Protein AF-Q23TV8-F1 (afdb_monomer)

Sequence (359 aa):
MSSQDSSTCQQSCQKGEINDENQQCVKCQVPGCVKCDIHQICLQCDVNLTLNSAQNQCQLQQNICQNNMSYILAPYSQDQCVISCPPSYYQNETTKICEKTIQCIQANDYFMPYSDKRIKQIEQINKNQYLVRATHCTFLLMDNNLNIISVQILQNMPNFYSEYMFFGEEMLQKSFIVGSFGGCTADNSLVVFDFETMNVVFNQTNLAYDQNVQYIDQANQIVFLGFNEIYDIFWYDALNYNLNKQTLPYNFLIKFIQIEKKTKTNYIIQIDFVNSMIMELQEDRSLAILNKTLNYSSISSLQVQQKQDFLIQIGQIHGLAQVQKIQFDNDFNLQIQSVELLNNSYSRIVYYSKNSYPK

Solvent-accessible surface area (backbone atoms only — not comparable to full-atom values): 21160 Å² total; per-residue (Å²): 134,86,84,79,82,75,85,76,93,69,100,66,57,57,90,22,32,36,70,47,99,83,74,41,68,45,69,44,78,39,66,59,29,42,35,46,51,96,85,55,47,56,77,35,37,32,83,51,33,37,69,39,74,93,74,52,42,37,25,57,41,88,77,69,44,94,44,94,70,35,24,41,35,78,65,53,79,43,92,46,57,34,77,64,55,56,97,63,26,43,76,39,84,87,31,31,36,30,45,70,46,77,84,77,64,65,86,87,78,51,87,60,87,51,79,78,53,46,81,76,47,75,43,76,61,50,101,54,32,32,42,32,37,30,48,74,37,27,36,35,37,21,3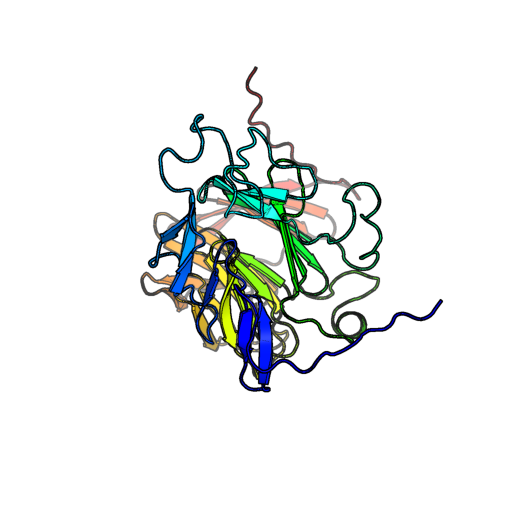8,80,84,68,47,75,76,44,78,47,60,81,59,86,56,95,57,43,58,83,76,41,38,54,97,79,36,68,74,57,46,40,52,50,76,42,69,56,30,41,36,29,22,59,91,18,22,40,42,31,31,32,68,83,80,71,40,77,71,38,77,46,71,79,44,98,55,62,35,24,59,69,43,73,40,62,87,81,27,34,38,33,32,37,49,92,75,44,36,50,46,33,34,36,34,68,86,76,62,42,80,46,77,46,80,49,103,51,50,42,78,76,45,72,41,75,44,64,54,94,96,41,46,31,36,41,35,28,39,52,72,48,45,25,41,36,34,34,56,42,96,87,71,47,76,44,76,49,99,50,77,42,82,58,74,63,47,59,61,78,41,74,46,73,53,81,77,30,33,41,36,33,24,40,58,97,87,34,47,34,40,32,40,36,36,55,50,99,85,62,52,80,45,79,44,80,74,48,78,52,84,70,88,89,72,82,86,76,83,79,79,90,78,84,82,82,134

Foldseek 3Di:
DDDPPDDDDDPAAAFQWDQEPVRDTDGQPAPQARDADNVSQGPDGAPQWDQPNVLSHTAGDPPLDPDPQWAAEPVNNDSRTDNAADPQFHQDNGRSYGHGQPPPDDPPPPVPPPVLKAWDDWDDLDPFWIWIAIPQLWIFIAGPVRHTRDIDRQDNDPCSCVPQNDPSDGPFAQWDDARQKIWGQAQLKIWIAGNVSRGTPEIDHDHVDRWGFQDADNVQGKTWIDDAFAQKIWIQRPVVRDIDIDGHPAGGWDHWDWDDDDPWIKIWTDRDQFWTWIWTQDPVRDTDTDPDIDRPHHFQFPDWDDDHQWIWTWGDDPRWIWTWIWGADPVGDIDIDTDDTDPDDDDDDDDDPPDDDDD

Organism: Tetrahymena thermophila (strain SB210) (NCBI:txid312017)

Radius of gyration: 25.48 Å; Cα contacts (8 Å, |Δi|>4): 711; chains: 1; bounding box: 57×44×75 Å

InterPro domains:
  IPR009030 Growth factor receptor cysteine-rich domain superfamily [SSF57184] (8-104)

Secondary structure (DSSP, 8-state):
------PPP-SSPPTTEEE-TTS-EEE-SSTTEEEE-TT--EEEE-TTEEEETTTTEEEEPTTSSSSTT-EEESSTTS--EESS--TTEEE-TTT-EEEE------TTT-SSSSTT--EEEEEEEETTEEEEEETTTEEEEEETT--EEEEEESS--TTHHHHHEETTEESS--EEEETTEEEE--TT-EEEEETTTTEEEEEE---SS--EEEEEETTTTEEEEE-TT-SEEEEEETTTTEEEEEE-SSS---EEEEEEETTEEEEEEE-SSSEEEEEEE-TTS-EEEEEEEEE----EEEEEEEETTEEEEEEEETTEEEEEEEEE-TT--EEEEEEEEE-SS--------------

Nearest PDB structures (foldseek):
  5hxb-assembly2_B  TM=6.693E-01  e=9.090E-05  Homo sapiens
  3bws-assembly1_A  TM=4.525E-01  e=1.025E-05  Leptospira interrogans
  4tz4-assembly1_A  TM=6.673E-01  e=9.425E-04  Homo sapiens
  8fo9-assembly1_E  TM=3.954E-01  e=1.920E-02  Homo sapiens
  6slc-assembly1_BBB  TM=3.386E-01  e=3.178E-01  Streptomyces sp. Ag82_O1-9

pLDDT: mean 76.99, std 17.04, range [24.33, 97.5]

Structure (mmCIF, N/CA/C/O backbone):
data_AF-Q23TV8-F1
#
_entry.id   AF-Q23TV8-F1
#
loop_
_atom_site.group_PDB
_atom_site.id
_atom_site.type_symbol
_atom_site.label_atom_id
_atom_site.label_alt_id
_atom_site.label_comp_id
_atom_site.label_asym_id
_atom_site.label_entity_id
_atom_site.label_seq_id
_atom_site.pdbx_PDB_ins_code
_atom_site.Cartn_x
_atom_site.Cartn_y
_atom_site.Cartn_z
_atom_site.occupancy
_atom_site.B_iso_or_equiv
_atom_site.auth_seq_id
_atom_site.auth_comp_id
_atom_site.auth_asym_id
_atom_site.auth_atom_id
_atom_site.pdbx_PDB_model_num
ATOM 1 N N . MET A 1 1 ? 4.842 15.097 42.768 1.00 32.12 1 MET A N 1
ATOM 2 C CA . MET A 1 1 ? 3.629 14.386 43.227 1.00 32.12 1 MET A CA 1
ATOM 3 C C . MET A 1 1 ? 3.659 13.014 42.578 1.00 32.12 1 MET A C 1
ATOM 5 O O . MET A 1 1 ? 3.846 12.954 41.372 1.00 32.12 1 MET A O 1
ATOM 9 N N . SER A 1 2 ? 3.645 11.949 43.378 1.00 31.98 2 SER A N 1
ATOM 10 C CA . SER A 1 2 ? 3.854 10.561 42.945 1.00 31.98 2 SER A CA 1
ATOM 11 C C . SER A 1 2 ? 2.623 9.989 42.240 1.00 31.98 2 SER A C 1
ATOM 13 O O . SER A 1 2 ? 1.544 9.986 42.830 1.00 31.98 2 SER A O 1
ATOM 15 N N . SER A 1 3 ? 2.787 9.467 41.023 1.00 35.34 3 SER A N 1
ATOM 16 C CA . SER A 1 3 ? 1.796 8.614 40.367 1.00 35.34 3 SER A CA 1
ATOM 17 C C . SER A 1 3 ? 1.881 7.211 40.965 1.00 35.34 3 SER A C 1
ATOM 19 O O . SER A 1 3 ? 2.851 6.484 40.760 1.00 35.34 3 SER A O 1
ATOM 21 N N . GLN A 1 4 ? 0.886 6.854 41.771 1.00 37.44 4 GLN A N 1
ATOM 22 C CA . GLN A 1 4 ? 0.654 5.472 42.166 1.00 37.44 4 GLN A CA 1
ATOM 23 C C . GLN A 1 4 ? 0.005 4.741 40.986 1.00 37.44 4 GLN A C 1
ATOM 25 O O . GLN A 1 4 ? -1.211 4.788 40.834 1.00 37.44 4 GLN A O 1
ATOM 30 N N . ASP A 1 5 ? 0.802 4.049 40.175 1.00 43.03 5 ASP A N 1
ATOM 31 C CA . ASP A 1 5 ? 0.289 2.935 39.376 1.00 43.03 5 ASP A CA 1
ATOM 32 C C . ASP A 1 5 ? 0.118 1.744 40.323 1.00 43.03 5 ASP A C 1
ATOM 34 O O . ASP A 1 5 ? 1.032 0.948 40.540 1.00 43.03 5 ASP A O 1
ATOM 38 N N . SER A 1 6 ? -1.031 1.671 40.997 1.00 45.19 6 SER A N 1
ATOM 39 C CA . SER A 1 6 ? -1.351 0.530 41.852 1.00 45.19 6 SER A CA 1
ATOM 40 C C . SER A 1 6 ? -1.859 -0.621 40.984 1.00 45.19 6 SER A C 1
ATOM 42 O O . SER A 1 6 ? -3.030 -0.643 40.604 1.00 45.19 6 SER A O 1
ATOM 44 N N . SER A 1 7 ? -0.996 -1.588 40.684 1.00 58.41 7 SER A N 1
ATOM 45 C CA . SER A 1 7 ? -1.427 -2.892 40.189 1.00 58.41 7 SER A CA 1
ATOM 46 C C . SER A 1 7 ? -2.140 -3.643 41.319 1.00 58.41 7 SER A C 1
ATOM 48 O O . SER A 1 7 ? -1.568 -3.921 42.373 1.00 58.41 7 SER A O 1
ATOM 50 N N . THR A 1 8 ? -3.427 -3.929 41.133 1.00 73.06 8 THR A N 1
ATOM 51 C CA . THR A 1 8 ? -4.252 -4.676 42.088 1.00 73.06 8 THR A CA 1
ATOM 52 C C . THR A 1 8 ? -4.458 -6.104 41.591 1.00 73.06 8 THR A C 1
ATOM 54 O O . THR A 1 8 ? -4.959 -6.330 40.492 1.00 73.06 8 THR A O 1
ATOM 57 N N . CYS A 1 9 ? -4.085 -7.096 42.402 1.00 74.88 9 CYS A N 1
ATOM 58 C CA . CYS A 1 9 ? -4.407 -8.493 42.114 1.00 74.88 9 CYS A CA 1
ATOM 59 C C . CYS A 1 9 ? -5.900 -8.738 42.378 1.00 74.88 9 CYS A C 1
ATOM 61 O O . CYS A 1 9 ? -6.373 -8.530 43.496 1.00 74.88 9 CYS A O 1
ATOM 63 N N . GLN A 1 10 ? -6.633 -9.208 41.368 1.00 78.38 10 GLN A N 1
ATOM 64 C CA . GLN A 1 10 ? -8.050 -9.568 41.463 1.00 78.38 10 GLN A CA 1
ATOM 65 C C . GLN A 1 10 ? -8.257 -11.046 41.108 1.00 78.38 10 GLN A C 1
ATOM 67 O O . GLN A 1 10 ? -7.522 -11.599 40.297 1.00 78.38 10 GLN A O 1
ATOM 72 N N . GLN A 1 11 ? -9.243 -11.703 41.729 1.00 72.94 11 GLN A N 1
ATOM 73 C CA . GLN A 1 11 ? -9.533 -13.129 41.486 1.00 72.94 11 GLN A CA 1
ATOM 74 C C . GLN A 1 11 ? -10.215 -13.387 40.133 1.00 72.94 11 GLN A C 1
ATOM 76 O O . GLN A 1 11 ? -10.188 -14.507 39.631 1.00 72.94 11 GLN A O 1
ATOM 81 N N . SER A 1 12 ? -10.832 -12.362 39.546 1.00 79.44 12 SER A N 1
ATOM 82 C CA . SER A 1 12 ? -11.509 -12.418 38.252 1.00 79.44 12 SER A CA 1
ATOM 83 C C . SER A 1 12 ? -11.486 -11.044 37.591 1.00 79.44 12 SER A C 1
ATOM 85 O O . SER A 1 12 ? -11.542 -10.031 38.290 1.00 79.44 12 SER A O 1
ATOM 87 N N . CYS A 1 13 ? -11.453 -11.012 36.261 1.00 82.62 13 CYS A N 1
ATOM 88 C CA . CYS A 1 13 ? -11.516 -9.772 35.492 1.00 82.62 13 CYS A CA 1
ATOM 89 C C . CYS A 1 13 ? -12.899 -9.117 35.557 1.00 82.62 13 CYS A C 1
ATOM 91 O O . CYS A 1 13 ? -13.905 -9.784 35.821 1.00 82.62 13 CYS A O 1
ATOM 93 N N . GLN A 1 14 ? -12.949 -7.799 35.356 1.00 82.88 14 GLN A N 1
ATOM 94 C CA . GLN A 1 14 ? -14.198 -7.044 35.427 1.00 82.88 14 GLN A CA 1
ATOM 95 C C . GLN A 1 14 ? -15.064 -7.261 34.174 1.00 82.88 14 GLN A C 1
ATOM 97 O O . GLN A 1 14 ? -14.643 -7.853 33.182 1.00 82.88 14 GLN A O 1
ATOM 102 N N . LYS A 1 15 ? -16.313 -6.779 34.206 1.00 79.50 15 LYS A N 1
ATOM 103 C CA . LYS A 1 15 ? -17.200 -6.792 33.030 1.00 79.50 15 LYS A CA 1
ATOM 104 C C . LYS A 1 15 ? -16.524 -6.037 31.875 1.00 79.50 15 LYS A C 1
ATOM 106 O O . LYS A 1 15 ? -16.129 -4.888 32.052 1.00 79.50 15 LYS A O 1
ATOM 111 N N . GLY A 1 16 ? -16.441 -6.663 30.701 1.00 79.50 16 GLY A N 1
ATOM 112 C CA . GLY A 1 16 ? -15.717 -6.113 29.550 1.00 79.50 16 GLY A CA 1
ATOM 113 C C . GLY A 1 16 ? -14.206 -6.354 29.580 1.00 79.50 16 GLY A C 1
ATOM 114 O O . GLY A 1 16 ? -13.500 -5.765 28.769 1.00 79.50 16 GLY A O 1
ATOM 115 N N . GLU A 1 17 ? -13.708 -7.203 30.482 1.00 84.56 17 GLU A N 1
ATOM 116 C CA . GLU A 1 17 ? -12.313 -7.643 30.532 1.00 84.56 17 GLU A CA 1
ATOM 117 C C . GLU A 1 17 ? -12.207 -9.170 30.434 1.00 84.56 17 GLU A C 1
ATOM 119 O O . GLU A 1 17 ? -13.099 -9.907 30.863 1.00 84.56 17 GLU A O 1
ATOM 124 N N . ILE A 1 18 ? -11.090 -9.645 29.890 1.00 84.25 18 ILE A N 1
ATOM 125 C CA . ILE A 1 18 ? -10.736 -11.063 29.806 1.00 84.25 18 ILE A CA 1
ATOM 126 C C . ILE A 1 18 ? -9.373 -11.297 30.436 1.00 84.25 18 ILE A C 1
ATOM 128 O O . ILE A 1 18 ? -8.545 -10.392 30.481 1.00 84.25 18 ILE A O 1
ATOM 132 N N . ASN A 1 19 ? -9.150 -12.521 30.899 1.00 82.50 19 ASN A N 1
ATOM 133 C CA . ASN A 1 19 ? -7.839 -12.937 31.364 1.00 82.50 19 ASN A CA 1
ATOM 134 C C . ASN A 1 19 ? -6.987 -13.342 30.158 1.00 82.50 19 ASN A C 1
ATOM 136 O O . ASN A 1 19 ? -7.379 -14.254 29.426 1.00 82.50 19 ASN A O 1
ATOM 140 N N . ASP A 1 20 ? -5.874 -12.653 29.936 1.00 78.56 20 ASP A N 1
ATOM 141 C CA . ASP A 1 20 ? -4.926 -12.992 28.880 1.00 78.56 20 ASP A CA 1
ATOM 142 C C . ASP A 1 20 ? -4.018 -14.171 29.289 1.00 78.56 20 ASP A C 1
ATOM 144 O O . ASP A 1 20 ? -4.097 -14.715 30.396 1.00 78.56 20 ASP A O 1
ATOM 148 N N . GLU A 1 21 ? -3.131 -14.584 28.385 1.00 77.81 21 GLU A N 1
ATOM 149 C CA . GLU A 1 21 ? -2.178 -15.674 28.635 1.00 77.81 21 GLU A CA 1
ATOM 150 C C . GLU A 1 21 ? -1.178 -15.357 29.765 1.00 77.81 21 GLU A C 1
ATOM 152 O O . GLU A 1 21 ? -0.628 -16.270 30.383 1.00 77.81 21 GLU A O 1
ATOM 157 N N . ASN A 1 22 ? -0.984 -14.073 30.085 1.00 79.38 22 ASN A N 1
ATOM 158 C CA . ASN A 1 22 ? -0.093 -13.581 31.136 1.00 79.38 22 ASN A CA 1
ATOM 159 C C . ASN A 1 22 ? -0.799 -13.399 32.489 1.00 79.38 22 ASN A C 1
ATOM 161 O O . ASN A 1 22 ? -0.212 -12.828 33.412 1.00 79.38 22 ASN A O 1
ATOM 165 N N . GLN A 1 23 ? -2.036 -13.885 32.628 1.00 80.12 23 GLN A N 1
ATOM 166 C CA . GLN A 1 23 ? -2.881 -13.704 33.811 1.00 80.12 23 GLN A CA 1
ATOM 167 C C . GLN A 1 23 ? -3.243 -12.233 34.100 1.00 80.12 23 GLN A C 1
ATOM 169 O O . GLN A 1 23 ? -3.437 -11.841 35.256 1.00 80.12 23 GLN A O 1
ATOM 174 N N . GLN A 1 24 ? -3.308 -11.404 33.059 1.00 81.88 24 GLN A N 1
ATOM 175 C CA . GLN A 1 24 ? -3.673 -9.996 33.131 1.00 81.88 24 GLN A CA 1
ATOM 176 C C . GLN A 1 24 ? -5.090 -9.782 32.614 1.00 81.88 24 GLN A C 1
ATOM 178 O O . GLN A 1 24 ? -5.514 -10.348 31.608 1.00 81.88 24 GLN A O 1
ATOM 183 N N . CYS A 1 25 ? -5.826 -8.903 33.288 1.00 80.19 25 CYS A N 1
ATOM 184 C CA . CYS A 1 25 ? -7.146 -8.504 32.832 1.00 80.19 25 CYS A CA 1
ATOM 185 C C . CYS A 1 25 ? -7.024 -7.422 31.762 1.00 80.19 25 CYS A C 1
ATOM 187 O O . CYS A 1 25 ? -6.670 -6.281 32.057 1.00 80.19 25 CYS A O 1
ATOM 189 N N . VAL A 1 26 ? -7.321 -7.791 30.520 1.00 81.69 26 VAL A N 1
ATOM 190 C CA . VAL A 1 26 ? -7.294 -6.894 29.361 1.00 81.69 26 VAL A CA 1
ATOM 191 C C . VAL A 1 26 ? -8.716 -6.567 28.923 1.00 81.69 26 VAL A C 1
ATOM 193 O O . VAL A 1 26 ? -9.590 -7.432 28.919 1.00 81.69 26 VAL A O 1
ATOM 196 N N . LYS A 1 27 ? -8.971 -5.307 28.560 1.00 83.31 27 LYS A N 1
ATOM 197 C CA . LYS A 1 27 ? -10.294 -4.866 28.097 1.00 83.31 27 LYS A CA 1
ATOM 198 C C . LYS A 1 27 ? -10.594 -5.391 26.700 1.00 83.31 27 LYS A C 1
ATOM 200 O O . LYS A 1 27 ? -9.727 -5.354 25.832 1.00 83.31 27 LYS A O 1
ATOM 205 N N . CYS A 1 28 ? -11.842 -5.792 26.480 1.00 83.56 28 CYS A N 1
ATOM 206 C CA . CYS A 1 28 ? -12.344 -6.102 25.151 1.00 83.56 28 CYS A CA 1
ATOM 207 C C . CYS A 1 28 ? -12.238 -4.870 24.252 1.00 83.56 28 CYS A C 1
ATOM 209 O O . CYS A 1 28 ? -12.693 -3.782 24.612 1.00 83.56 28 CYS A O 1
ATOM 211 N N . GLN A 1 29 ? -11.642 -5.051 23.077 1.00 82.88 29 GLN A N 1
ATOM 212 C CA . GLN A 1 29 ? -11.406 -3.958 22.134 1.00 82.88 29 GLN A CA 1
ATOM 213 C C . GLN A 1 29 ? -12.670 -3.543 21.372 1.00 82.88 29 GLN A C 1
ATOM 215 O O . GLN A 1 29 ? -12.791 -2.387 20.978 1.00 82.88 29 GLN A O 1
ATOM 220 N N . VAL A 1 30 ? -13.630 -4.460 21.201 1.00 84.56 30 VAL A N 1
ATOM 221 C CA . VAL A 1 30 ? -14.899 -4.186 20.514 1.00 84.56 30 VAL A CA 1
AT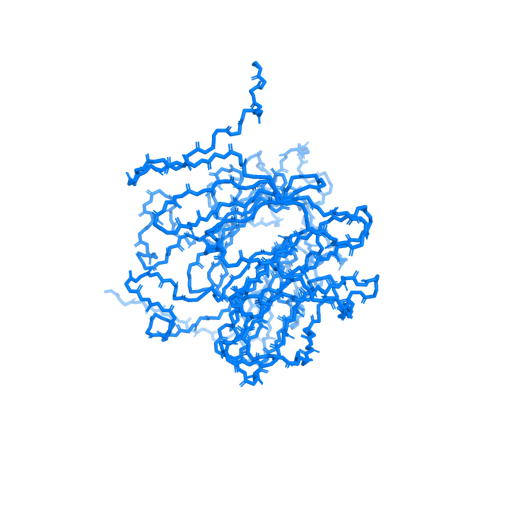OM 222 C C . VAL A 1 30 ? -15.773 -3.253 21.371 1.00 84.56 30 VAL A C 1
ATOM 224 O O . VAL A 1 30 ? -16.166 -3.634 22.482 1.00 84.56 30 VAL A O 1
ATOM 227 N N . PRO A 1 31 ? -16.129 -2.047 20.885 1.00 85.31 31 PRO A N 1
ATOM 228 C CA . PRO A 1 31 ? -16.948 -1.101 21.634 1.00 85.31 31 PRO A CA 1
ATOM 229 C C . PRO A 1 31 ? -18.295 -1.699 22.034 1.00 85.31 31 PRO A C 1
ATOM 231 O O . PRO A 1 31 ? -19.038 -2.221 21.210 1.00 85.31 31 PRO A O 1
ATOM 234 N N . GLY A 1 32 ? -18.609 -1.628 23.327 1.00 86.88 32 GLY A N 1
ATOM 235 C CA . GLY A 1 32 ? -19.857 -2.167 23.867 1.00 86.88 32 GLY A CA 1
ATOM 236 C C . GLY A 1 32 ? -19.873 -3.679 24.061 1.00 86.88 32 GLY A C 1
ATOM 237 O O . GLY A 1 32 ? -20.897 -4.224 24.470 1.00 86.88 32 GLY A O 1
ATOM 238 N N . CYS A 1 33 ? -18.744 -4.350 23.840 1.00 90.12 33 CYS A N 1
ATOM 239 C CA . CYS A 1 33 ? -18.581 -5.746 24.188 1.00 90.12 33 CYS A CA 1
ATOM 240 C C . CYS A 1 33 ? -18.340 -5.919 25.691 1.00 90.12 33 CYS A C 1
ATOM 242 O O . CYS A 1 33 ? -17.480 -5.268 26.283 1.00 90.12 33 CYS A O 1
ATOM 244 N N . VAL A 1 34 ? -19.093 -6.823 26.313 1.00 91.50 34 VAL A N 1
ATOM 245 C CA . VAL A 1 34 ? -18.992 -7.126 27.751 1.00 91.50 34 VAL A CA 1
ATOM 246 C C . VAL A 1 34 ? -18.306 -8.461 28.014 1.00 91.50 34 VAL A C 1
ATOM 248 O O . VAL A 1 34 ? -17.918 -8.735 29.150 1.00 91.50 34 VAL A O 1
ATOM 251 N N . LYS A 1 35 ? -18.154 -9.280 26.968 1.00 89.00 35 LYS A N 1
ATOM 252 C CA . LYS A 1 35 ? -17.432 -10.549 26.990 1.00 89.00 35 LYS A CA 1
ATOM 253 C C . LYS A 1 35 ? -16.860 -10.837 25.607 1.00 89.00 35 LYS A C 1
ATOM 255 O O . LYS A 1 35 ? -17.625 -10.967 24.654 1.00 89.00 35 LYS A O 1
ATOM 260 N N . CYS A 1 36 ? -15.548 -10.984 25.517 1.00 88.56 36 CYS A N 1
ATOM 261 C CA . CYS A 1 36 ? -14.837 -11.403 24.314 1.00 88.56 36 CYS A CA 1
ATOM 262 C C . CYS A 1 36 ? -14.043 -12.692 24.583 1.00 88.56 36 CYS A C 1
ATOM 264 O O . CYS A 1 36 ? -13.967 -13.146 25.727 1.00 88.56 36 CYS A O 1
ATOM 266 N N . ASP A 1 37 ? -13.519 -13.323 23.538 1.00 83.25 37 ASP A N 1
ATOM 267 C CA . ASP A 1 37 ? -12.546 -14.408 23.656 1.00 83.25 37 ASP A CA 1
ATOM 268 C C . ASP A 1 37 ? -11.099 -13.884 23.615 1.00 83.25 37 ASP A C 1
ATOM 270 O O . ASP A 1 37 ? -10.858 -12.683 23.481 1.00 83.25 37 ASP A O 1
ATOM 274 N N . ILE A 1 38 ? -10.124 -14.793 23.718 1.00 78.88 38 ILE A N 1
ATOM 275 C CA . ILE A 1 38 ? -8.691 -14.457 23.685 1.00 78.88 38 ILE A CA 1
ATOM 276 C C . ILE A 1 38 ? -8.249 -13.773 22.379 1.00 78.88 38 ILE A C 1
ATOM 278 O O . ILE A 1 38 ? -7.261 -13.046 22.384 1.00 78.88 38 ILE A O 1
ATOM 282 N N . HIS A 1 39 ? -8.993 -13.951 21.284 1.00 82.38 39 HIS A N 1
ATOM 283 C CA . HIS A 1 39 ? -8.730 -13.336 19.982 1.00 82.38 39 HIS A CA 1
ATOM 284 C C . HIS A 1 39 ? -9.488 -12.012 19.799 1.00 82.38 39 HIS A C 1
ATOM 286 O O . HIS A 1 39 ? -9.571 -11.505 18.683 1.00 82.38 39 HIS A O 1
ATOM 292 N N . GLN A 1 40 ? -10.053 -11.445 20.874 1.00 83.94 40 GLN A N 1
ATOM 293 C CA . GLN A 1 40 ? -10.864 -10.221 20.850 1.00 83.94 40 GLN A CA 1
ATOM 294 C C . GLN A 1 40 ? -12.155 -10.345 20.018 1.00 83.94 40 GLN A C 1
ATOM 296 O O . GLN A 1 40 ? -12.749 -9.340 19.614 1.00 83.94 40 GLN A O 1
ATOM 301 N N . ILE A 1 41 ? -12.650 -11.568 19.806 1.00 83.88 41 ILE A N 1
ATOM 302 C CA . ILE A 1 41 ? -13.961 -11.803 19.201 1.00 83.88 41 ILE A CA 1
ATOM 303 C C . ILE A 1 41 ? -15.026 -11.591 20.270 1.00 83.88 41 ILE A C 1
ATOM 305 O O . ILE A 1 41 ? -15.012 -12.227 21.325 1.00 83.88 41 ILE A O 1
ATOM 309 N N . CYS A 1 42 ? -15.964 -10.684 20.015 1.00 89.06 42 CYS A N 1
ATOM 310 C CA . CYS A 1 42 ? -17.046 -10.392 20.929 1.00 89.06 42 CYS A CA 1
ATOM 311 C C . CYS A 1 42 ? -18.052 -11.545 20.974 1.00 89.06 42 CYS A C 1
ATOM 313 O O . CYS A 1 42 ? -18.653 -11.923 19.971 1.00 89.06 42 CYS A O 1
ATOM 315 N N . LEU A 1 43 ? -18.261 -12.078 22.174 1.00 90.56 43 LEU A N 1
ATOM 316 C CA . LEU A 1 43 ? -19.217 -13.145 22.460 1.00 90.56 43 LEU A CA 1
ATOM 317 C C . LEU A 1 43 ? -20.536 -12.587 22.997 1.00 90.56 43 LEU A C 1
ATOM 319 O O . LEU A 1 43 ? -21.578 -13.228 22.878 1.00 90.56 43 LEU A O 1
ATOM 323 N N . GLN A 1 44 ? -20.491 -11.411 23.627 1.00 91.81 44 GLN A N 1
ATOM 324 C CA . GLN A 1 44 ? -21.659 -10.778 24.222 1.00 91.81 44 GLN A CA 1
ATOM 325 C C . GLN A 1 44 ? -21.505 -9.257 24.262 1.00 91.81 44 GLN A C 1
ATOM 327 O O . GLN A 1 44 ? -20.524 -8.738 24.798 1.00 91.81 44 GLN A O 1
ATOM 332 N N . CYS A 1 45 ? -22.516 -8.554 23.756 1.00 92.12 45 CYS A N 1
ATOM 333 C CA . CYS A 1 45 ? -22.637 -7.100 23.842 1.00 92.12 45 CYS A CA 1
ATOM 334 C C . CYS A 1 45 ? -23.386 -6.659 25.108 1.00 92.12 45 CYS A C 1
ATOM 336 O O . CYS A 1 45 ? -24.034 -7.470 25.774 1.00 92.12 45 CYS A O 1
ATOM 338 N N . ASP A 1 46 ? -23.282 -5.376 25.457 1.00 91.62 46 ASP A N 1
ATOM 339 C CA . ASP A 1 46 ? -24.037 -4.793 26.569 1.00 91.62 46 ASP A CA 1
ATOM 340 C C . ASP A 1 46 ? -25.551 -4.773 26.292 1.00 91.62 46 ASP A C 1
ATOM 342 O O . ASP A 1 46 ? -25.993 -4.974 25.165 1.00 91.62 46 ASP A O 1
ATOM 346 N N . VAL A 1 47 ? -26.351 -4.539 27.335 1.00 88.75 47 VAL A N 1
ATOM 347 C CA . VAL A 1 47 ? -27.804 -4.799 27.367 1.00 88.75 47 VAL A CA 1
ATOM 348 C C . VAL A 1 47 ? -28.576 -4.125 26.227 1.00 88.75 47 VAL A C 1
ATOM 350 O O . VAL A 1 47 ? -29.465 -4.748 25.652 1.00 88.75 47 VAL A O 1
ATOM 353 N N . ASN A 1 48 ? -28.203 -2.898 25.863 1.00 90.12 48 ASN A N 1
ATOM 354 C CA . ASN A 1 48 ? -28.872 -2.114 24.820 1.00 90.12 48 ASN A CA 1
ATOM 355 C C . ASN A 1 48 ? -28.296 -2.338 23.414 1.00 90.12 48 ASN A C 1
ATOM 357 O O . ASN A 1 48 ? -28.641 -1.627 22.468 1.00 90.12 48 ASN A O 1
ATOM 361 N N . LEU A 1 49 ? -27.388 -3.301 23.266 1.00 91.50 49 LEU A N 1
ATOM 362 C CA . LEU A 1 49 ? -26.669 -3.583 22.035 1.00 91.50 49 LEU A CA 1
ATOM 363 C C . LEU A 1 49 ? -26.952 -5.015 21.561 1.00 91.50 49 LEU A C 1
ATOM 365 O O . LEU A 1 49 ? -27.295 -5.909 22.332 1.00 91.50 49 LEU A O 1
ATOM 369 N N . THR A 1 50 ? -26.808 -5.239 20.263 1.00 92.81 50 THR A N 1
ATOM 370 C CA . THR A 1 50 ? -26.974 -6.531 19.598 1.00 92.81 50 THR A CA 1
ATOM 371 C C . THR A 1 50 ? -25.649 -6.925 18.977 1.00 92.81 50 THR A C 1
ATOM 373 O O . THR A 1 50 ? -24.994 -6.097 18.344 1.00 92.81 50 THR A O 1
ATOM 376 N N . LEU A 1 51 ? -25.256 -8.186 19.142 1.00 92.25 51 LEU A N 1
ATOM 377 C CA . LEU A 1 51 ? -24.047 -8.707 18.520 1.00 92.25 51 LEU A CA 1
ATOM 378 C C . LEU A 1 51 ? -24.288 -8.972 17.033 1.00 92.25 51 LEU A C 1
ATOM 380 O O . LEU A 1 51 ? -25.124 -9.799 16.669 1.00 92.25 51 LEU A O 1
ATOM 384 N N . ASN A 1 52 ? -23.503 -8.315 16.188 1.00 89.69 52 ASN A N 1
ATOM 385 C CA . ASN A 1 52 ? -23.316 -8.678 14.795 1.00 89.69 52 ASN A CA 1
ATOM 386 C C . ASN A 1 52 ? -22.053 -9.539 14.690 1.00 89.69 52 ASN A C 1
ATOM 388 O O . ASN A 1 52 ? -20.931 -9.034 14.614 1.00 89.69 52 ASN A O 1
ATOM 392 N N . SER A 1 53 ? -22.247 -10.858 14.720 1.00 84.19 53 SER A N 1
ATOM 393 C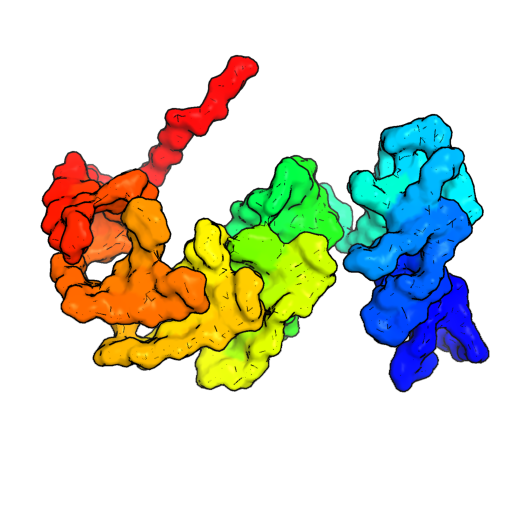 CA . SER A 1 53 ? -21.154 -11.833 14.716 1.00 84.19 53 SER A CA 1
ATOM 394 C C . SER A 1 53 ? -20.370 -11.862 13.402 1.00 84.19 53 SER A C 1
ATOM 396 O O . SER A 1 53 ? -19.184 -12.169 13.427 1.00 84.19 53 SER A O 1
ATOM 398 N N . ALA A 1 54 ? -20.990 -11.507 12.271 1.00 84.06 54 ALA A N 1
ATOM 399 C CA . ALA A 1 54 ? -20.322 -11.490 10.968 1.00 84.06 54 ALA A CA 1
ATOM 400 C C . ALA A 1 54 ? -19.263 -10.382 10.865 1.00 84.06 54 ALA A C 1
ATOM 402 O O . ALA A 1 54 ? -18.275 -10.541 10.157 1.00 84.06 54 ALA A O 1
ATOM 403 N N . GLN A 1 55 ? -19.473 -9.268 11.570 1.00 81.94 55 GLN A N 1
ATOM 404 C CA . GLN A 1 55 ? -18.581 -8.103 11.553 1.00 81.94 55 GLN A CA 1
ATOM 405 C C . GLN A 1 55 ? -17.812 -7.917 12.867 1.00 81.94 55 GLN A C 1
ATOM 407 O O . GLN A 1 55 ? -17.066 -6.954 12.995 1.00 81.94 55 GLN A O 1
ATOM 412 N N . ASN A 1 56 ? -17.995 -8.818 13.840 1.00 87.12 56 ASN A N 1
ATOM 413 C CA . ASN A 1 56 ? -17.436 -8.716 15.190 1.00 87.12 56 ASN A CA 1
ATOM 414 C C . ASN A 1 56 ? -17.732 -7.360 15.872 1.00 87.12 56 ASN A C 1
ATOM 416 O O . ASN A 1 56 ? -16.847 -6.715 16.432 1.00 87.12 56 ASN A O 1
ATOM 420 N N . GLN A 1 57 ? -18.984 -6.899 15.796 1.00 89.81 57 GLN A N 1
ATOM 421 C CA . GLN A 1 57 ? -19.399 -5.573 16.272 1.00 89.81 57 GLN A CA 1
ATOM 422 C C . GLN A 1 57 ? -20.643 -5.641 17.156 1.00 89.81 57 GLN A C 1
ATOM 424 O O . GLN A 1 57 ? -21.521 -6.480 16.959 1.00 89.81 57 GLN A O 1
ATOM 429 N N . CYS A 1 58 ? -20.755 -4.700 18.091 1.00 88.88 58 CYS A N 1
ATOM 430 C CA . CYS A 1 58 ? -21.980 -4.450 18.841 1.00 88.88 58 CYS A CA 1
ATOM 431 C C . CYS A 1 58 ? -22.726 -3.266 18.225 1.00 88.88 58 CYS A C 1
ATOM 433 O O . CYS A 1 58 ? -22.134 -2.217 17.991 1.00 88.88 58 CYS A O 1
ATOM 435 N N . GLN A 1 59 ? -24.019 -3.429 17.956 1.00 91.12 59 GLN A N 1
ATOM 436 C CA . GLN A 1 59 ? -24.860 -2.421 17.303 1.00 91.12 59 GLN A CA 1
ATOM 437 C C . GLN A 1 59 ? -26.042 -2.058 18.194 1.00 91.12 59 GLN A C 1
ATOM 439 O O . GLN A 1 59 ? -26.591 -2.926 18.868 1.00 91.12 59 GLN A O 1
ATOM 444 N N . LEU A 1 60 ? -26.459 -0.796 18.197 1.00 88.94 60 LEU A N 1
ATOM 445 C CA . LEU A 1 60 ? -27.612 -0.346 18.972 1.00 88.94 60 LEU A CA 1
ATOM 446 C C . LEU A 1 60 ? -28.869 -1.164 18.633 1.00 88.94 60 LEU A C 1
ATOM 448 O O . LEU A 1 60 ? -29.230 -1.320 17.465 1.00 88.94 60 LEU A O 1
ATOM 452 N N . GLN A 1 61 ? -29.548 -1.680 19.660 1.00 87.81 61 GLN A N 1
ATOM 453 C CA . GLN A 1 61 ? -30.842 -2.338 19.487 1.00 87.81 61 GLN A CA 1
ATOM 454 C C . GLN A 1 61 ? -31.894 -1.351 18.971 1.00 87.81 61 GLN A C 1
ATOM 456 O O . GLN A 1 61 ? -31.931 -0.175 19.346 1.00 87.81 61 GLN A O 1
ATOM 461 N N . GLN A 1 62 ? -32.797 -1.848 18.127 1.00 80.62 62 GLN A N 1
ATOM 462 C CA . GLN A 1 62 ? -33.922 -1.054 17.642 1.00 80.62 62 GLN A CA 1
ATOM 463 C C . GLN A 1 62 ? -34.788 -0.576 18.817 1.00 80.62 62 GLN A C 1
ATOM 465 O O . GLN A 1 62 ? -35.060 -1.334 19.745 1.00 80.62 62 GLN A O 1
ATOM 470 N N . ASN A 1 63 ? -35.264 0.669 18.738 1.00 80.62 63 ASN A N 1
ATOM 471 C CA . ASN A 1 63 ? -36.149 1.321 19.713 1.00 80.62 63 ASN A CA 1
ATOM 472 C C . ASN A 1 63 ? -35.540 1.686 21.079 1.00 80.62 63 ASN A C 1
ATOM 474 O O . ASN A 1 63 ? -36.276 2.193 21.922 1.00 80.62 63 ASN A O 1
ATOM 478 N N . ILE A 1 64 ? -34.233 1.502 21.307 1.00 86.12 64 ILE A N 1
ATOM 479 C CA . ILE A 1 64 ? -33.582 2.049 22.514 1.00 86.12 64 ILE A CA 1
ATOM 480 C C . ILE A 1 64 ? -33.548 3.578 22.448 1.00 86.12 64 ILE A C 1
ATOM 482 O O . ILE A 1 64 ? -33.974 4.268 23.371 1.00 86.12 64 ILE A O 1
ATOM 486 N N . CYS A 1 65 ? -33.100 4.126 21.319 1.00 83.06 65 CYS A N 1
ATOM 487 C CA . CYS A 1 65 ? -33.182 5.558 21.073 1.00 83.06 65 CYS A CA 1
ATOM 488 C C . CYS A 1 65 ? -34.485 5.900 20.344 1.00 83.06 65 CYS A C 1
ATOM 490 O O . CYS A 1 65 ? -34.766 5.360 19.278 1.00 83.06 65 CYS A O 1
ATOM 492 N N . GLN A 1 66 ? -35.266 6.837 20.898 1.00 74.06 66 GLN A N 1
ATOM 493 C CA . GLN A 1 66 ? -36.548 7.281 20.318 1.00 74.06 66 GLN A CA 1
ATOM 494 C C . GLN A 1 66 ? -36.405 7.909 18.922 1.00 74.06 66 GLN A C 1
ATOM 496 O O . GLN A 1 66 ? -37.365 7.949 18.156 1.00 74.06 66 GLN A O 1
ATOM 501 N N . ASN A 1 67 ? -35.220 8.426 18.601 1.00 74.31 67 ASN A N 1
ATOM 502 C CA . ASN A 1 67 ? -34.906 9.027 17.314 1.00 74.31 67 ASN A CA 1
ATOM 503 C C . ASN A 1 67 ? -33.882 8.154 16.579 1.00 74.31 67 ASN A C 1
ATOM 505 O O . ASN A 1 67 ? -32.817 7.858 17.118 1.00 74.31 67 ASN A O 1
ATOM 509 N N . ASN A 1 68 ? -34.181 7.806 15.326 1.00 72.38 68 ASN A N 1
ATOM 510 C CA . ASN A 1 68 ? -33.308 7.005 14.458 1.00 72.38 68 ASN A CA 1
ATOM 511 C C . ASN A 1 68 ? -31.976 7.702 14.126 1.00 72.38 68 ASN A C 1
ATOM 513 O O . ASN A 1 68 ? -31.047 7.060 13.640 1.00 72.38 68 ASN A O 1
ATOM 517 N N . MET A 1 69 ? -31.891 9.015 14.355 1.00 75.12 69 MET A N 1
ATOM 518 C CA . MET A 1 69 ? -30.666 9.803 14.196 1.00 75.12 69 MET A CA 1
ATOM 519 C C . MET A 1 69 ? -29.847 9.920 15.487 1.00 75.12 69 MET A C 1
ATOM 521 O O . MET A 1 69 ? -28.833 10.608 15.490 1.00 75.12 69 MET A O 1
ATOM 525 N N . SER A 1 70 ? -30.284 9.307 16.588 1.00 83.44 70 SER A N 1
ATOM 526 C CA . SER A 1 70 ? -29.553 9.350 17.852 1.00 83.44 70 SER A CA 1
ATOM 527 C C . SER A 1 70 ? -28.558 8.197 17.982 1.00 83.44 70 SER A C 1
ATOM 529 O O . SER A 1 70 ? -28.741 7.119 17.421 1.00 83.44 70 SER A O 1
ATOM 531 N N . TYR A 1 71 ? -27.529 8.437 18.785 1.00 86.94 71 TYR A N 1
ATOM 532 C CA . TYR A 1 71 ? -26.448 7.514 19.111 1.00 86.94 71 TYR A CA 1
ATOM 533 C C . TYR A 1 71 ? -26.473 7.233 20.610 1.00 86.94 71 TYR A C 1
ATOM 535 O O . TYR A 1 71 ? -26.826 8.118 21.394 1.00 86.94 71 TYR A O 1
ATOM 543 N N . ILE A 1 72 ? -26.074 6.033 21.025 1.00 89.88 72 ILE A N 1
ATOM 544 C CA . ILE A 1 72 ? -25.942 5.704 22.449 1.00 89.88 72 ILE A CA 1
ATOM 545 C C . ILE A 1 72 ? -24.543 6.058 22.967 1.00 89.88 72 ILE A C 1
ATOM 547 O O . ILE A 1 72 ? -23.534 5.738 22.334 1.00 89.88 72 ILE A O 1
ATOM 551 N N . LEU A 1 73 ? -24.473 6.719 24.122 1.00 87.56 73 LEU A N 1
ATOM 552 C CA . LEU A 1 73 ? -23.221 7.076 24.790 1.00 87.56 73 LEU A CA 1
ATOM 553 C C . LEU A 1 73 ? -22.859 6.048 25.871 1.00 87.56 73 LEU A C 1
ATOM 555 O O . LEU A 1 73 ? -23.730 5.512 26.552 1.00 87.56 73 LEU A O 1
ATOM 559 N N . ALA A 1 74 ? -21.563 5.782 26.052 1.00 80.19 74 ALA A N 1
ATOM 560 C CA . ALA A 1 74 ? -21.096 4.963 27.166 1.00 80.19 74 ALA A CA 1
ATOM 561 C C . ALA A 1 74 ? -21.399 5.654 28.515 1.00 80.19 74 ALA A C 1
ATOM 563 O O . ALA A 1 74 ? -21.151 6.856 28.638 1.00 80.19 74 ALA A O 1
ATOM 564 N N . PRO A 1 75 ? -21.836 4.922 29.557 1.00 83.25 75 PRO A N 1
ATOM 565 C CA . PRO A 1 75 ? -22.007 3.469 29.630 1.00 83.25 75 PRO A CA 1
ATOM 566 C C . PRO A 1 75 ? -23.278 2.972 28.917 1.00 83.25 75 PRO A C 1
ATOM 568 O O . PRO A 1 75 ? -24.387 3.384 29.243 1.00 83.25 75 PRO A O 1
ATOM 571 N N . TYR A 1 76 ? -23.119 2.009 28.002 1.00 85.69 76 TYR A N 1
ATOM 572 C CA . TYR A 1 76 ? -24.190 1.539 27.105 1.00 85.69 76 TYR A CA 1
ATOM 573 C C . TYR A 1 76 ? -25.314 0.765 27.799 1.00 85.69 76 TYR A C 1
ATOM 575 O O . TYR A 1 76 ? -26.323 0.455 27.180 1.00 85.69 76 TYR A O 1
ATOM 583 N N . SER A 1 77 ? -25.154 0.442 29.080 1.00 76.25 77 SER A N 1
ATOM 584 C CA . SER A 1 77 ? -26.213 -0.123 29.917 1.00 76.25 77 SER A CA 1
ATOM 585 C C . SER A 1 77 ? -27.263 0.910 30.348 1.00 76.25 77 SER A C 1
ATOM 587 O O . SER A 1 77 ? -28.194 0.559 31.066 1.00 76.25 77 SER A O 1
ATOM 589 N N . GLN A 1 78 ? -27.073 2.189 30.014 1.00 77.94 78 GLN A N 1
ATOM 590 C CA . GLN A 1 78 ? -28.019 3.270 30.280 1.00 77.94 78 GLN A CA 1
ATOM 591 C C . GLN A 1 78 ? -28.590 3.781 28.951 1.00 77.94 78 GLN A C 1
ATOM 593 O O . GLN A 1 78 ? -27.855 3.888 27.971 1.00 77.94 78 GLN A O 1
ATOM 598 N N . ASP A 1 79 ? -29.874 4.151 28.924 1.00 73.94 79 ASP A N 1
ATOM 599 C CA . ASP A 1 79 ? -30.561 4.712 27.742 1.00 73.94 79 ASP A CA 1
ATOM 600 C C . ASP A 1 79 ? -30.148 6.176 27.474 1.00 73.94 79 ASP A C 1
ATOM 602 O O . ASP A 1 79 ? -30.972 7.078 27.316 1.00 73.94 79 ASP A O 1
ATOM 606 N N . GLN A 1 80 ? -28.843 6.449 27.469 1.00 83.44 80 GLN A N 1
ATOM 607 C CA . GLN A 1 80 ? -28.283 7.769 27.199 1.00 83.44 80 GLN A CA 1
ATOM 608 C C . GLN A 1 80 ? -28.111 7.967 25.696 1.00 83.44 80 GLN A C 1
ATOM 610 O O . GLN A 1 80 ? -27.029 7.788 25.134 1.00 83.44 80 GLN A O 1
ATOM 615 N N . CYS A 1 81 ? -29.206 8.343 25.046 1.00 88.12 81 CYS A N 1
ATOM 616 C CA . CYS A 1 81 ? -29.227 8.661 23.626 1.00 88.12 81 CYS A CA 1
ATOM 617 C C . CYS A 1 81 ? -28.947 10.147 23.384 1.00 88.12 81 CYS A C 1
ATOM 619 O O . CYS A 1 81 ? -29.606 11.019 23.951 1.00 88.12 81 CYS A O 1
ATOM 621 N N . VAL A 1 82 ? -28.012 10.443 22.487 1.00 84.50 82 VAL A N 1
ATOM 622 C CA . VAL A 1 82 ? -27.634 11.802 22.083 1.00 84.50 82 VAL A CA 1
ATOM 623 C C . VAL A 1 82 ? -27.801 11.969 20.578 1.00 84.50 82 VAL A C 1
ATOM 625 O O . VAL A 1 82 ? -27.562 11.041 19.816 1.00 84.50 82 VAL A O 1
ATOM 628 N N . ILE A 1 83 ? -28.213 13.155 20.128 1.00 81.94 83 ILE A N 1
ATOM 629 C CA . ILE A 1 83 ? -28.332 13.456 18.687 1.00 81.94 83 ILE A CA 1
ATOM 630 C C . ILE A 1 83 ? -26.940 13.628 18.059 1.00 81.94 83 ILE A C 1
ATOM 632 O O . ILE A 1 83 ? -26.726 13.304 16.896 1.00 81.94 83 ILE A O 1
ATOM 636 N N . SER A 1 84 ? -25.976 14.102 18.847 1.00 82.06 84 SER A N 1
ATOM 637 C CA . SER A 1 84 ? -24.579 14.239 18.452 1.00 82.06 84 SER A CA 1
ATOM 638 C C . SER A 1 84 ? -23.664 13.758 19.566 1.00 82.06 84 SER A C 1
ATOM 640 O O . SER A 1 84 ? -23.884 14.109 20.729 1.00 82.06 84 SER A O 1
ATOM 642 N N . CYS A 1 85 ? -22.634 12.986 19.224 1.00 81.62 85 CYS A N 1
ATOM 643 C CA . CYS A 1 85 ? -21.660 12.536 20.212 1.00 81.62 85 CYS A CA 1
ATOM 644 C C . CYS A 1 85 ? -20.866 13.724 20.788 1.00 81.62 85 CYS A C 1
ATOM 646 O O . CYS A 1 85 ? -20.618 14.701 20.077 1.00 81.62 85 CYS A O 1
ATOM 648 N N . PRO A 1 86 ? -20.478 13.679 22.076 1.00 79.69 86 PRO A N 1
ATOM 649 C CA . PRO A 1 86 ? -19.615 14.698 22.666 1.00 79.69 86 PRO A CA 1
ATOM 650 C C . PRO A 1 86 ? -18.257 14.775 21.945 1.00 79.69 86 PRO A C 1
ATOM 652 O O . PRO A 1 86 ? -17.824 13.767 21.402 1.00 79.69 86 PRO A O 1
ATOM 655 N N . PRO A 1 87 ? -17.515 15.897 22.024 1.00 63.81 87 PRO A N 1
ATOM 656 C CA . PRO A 1 87 ? -16.253 16.089 21.289 1.00 63.81 87 PRO A CA 1
ATOM 657 C C . PRO A 1 87 ? -15.153 15.037 21.523 1.00 63.81 87 PRO A C 1
ATOM 659 O O . PRO A 1 87 ? -14.220 14.940 20.738 1.00 63.81 87 PRO A O 1
ATOM 662 N N . SER A 1 88 ? -15.222 14.274 22.616 1.00 71.88 88 SER A N 1
ATOM 663 C CA . SER A 1 88 ? -14.302 13.175 22.946 1.00 71.88 88 SER A CA 1
ATOM 664 C C . SER A 1 88 ? -14.780 11.799 22.458 1.00 71.88 88 SER A C 1
ATOM 666 O O . SER A 1 88 ? -14.274 10.765 22.908 1.00 71.88 88 SER A O 1
ATOM 668 N N . TYR A 1 89 ? -15.783 11.780 21.582 1.00 77.50 89 TYR A N 1
ATOM 669 C CA . TYR A 1 89 ? -16.410 10.597 21.014 1.00 77.50 89 TYR A CA 1
ATOM 670 C C . TYR A 1 89 ? -16.729 10.859 19.540 1.00 77.50 89 TYR A C 1
ATOM 672 O O . TYR A 1 89 ? -17.191 11.943 19.188 1.00 77.50 89 TYR A O 1
ATOM 680 N N . TYR A 1 90 ? -16.524 9.866 18.681 1.00 78.12 90 TYR A N 1
ATOM 681 C CA . TYR A 1 90 ? -16.931 9.950 17.282 1.00 78.12 90 TYR A CA 1
ATOM 682 C C . TYR A 1 90 ? -18.249 9.198 17.060 1.00 78.12 90 TYR A C 1
ATOM 684 O O . TYR A 1 90 ? -18.624 8.309 17.830 1.00 78.12 90 TYR A O 1
ATOM 692 N N . GLN A 1 91 ? -18.975 9.593 16.015 1.00 82.62 91 GLN A N 1
ATOM 693 C CA . GLN A 1 91 ? -20.275 9.036 15.648 1.00 82.62 91 GLN A CA 1
ATOM 694 C C . GLN A 1 91 ? -20.090 7.849 14.701 1.00 82.62 91 GLN A C 1
ATOM 696 O O . GLN A 1 91 ? -19.786 8.042 13.524 1.00 82.62 91 GLN A O 1
ATOM 701 N N . ASN A 1 92 ? -20.286 6.620 15.184 1.00 79.94 92 ASN A N 1
ATOM 702 C CA . ASN A 1 92 ? -20.306 5.460 14.300 1.00 79.94 92 ASN A CA 1
ATOM 703 C C . ASN A 1 92 ? -21.705 5.304 13.680 1.00 79.94 92 ASN A C 1
ATOM 705 O O . ASN A 1 92 ? -22.671 4.952 14.359 1.00 79.94 92 ASN A O 1
ATOM 709 N N . GLU A 1 93 ? -21.823 5.572 12.378 1.00 82.56 93 GLU A N 1
ATOM 710 C CA . GLU A 1 93 ? -23.097 5.489 11.650 1.00 82.56 93 GLU A CA 1
ATOM 711 C C . GLU A 1 93 ? -23.646 4.069 11.524 1.00 82.56 93 GLU A C 1
ATOM 713 O O . GLU A 1 93 ? -24.864 3.887 11.477 1.00 82.56 93 GLU A O 1
ATOM 718 N N . THR A 1 94 ? -22.759 3.077 11.476 1.00 83.69 94 THR A N 1
ATOM 719 C CA . THR A 1 94 ? -23.117 1.667 11.310 1.00 83.69 94 THR A CA 1
ATOM 720 C C . THR A 1 94 ? -23.642 1.089 12.616 1.00 83.69 94 THR A C 1
ATOM 722 O O . THR A 1 94 ? -24.682 0.436 12.634 1.00 83.69 94 THR A O 1
ATOM 725 N N . THR A 1 95 ? -22.938 1.331 13.724 1.00 84.31 95 THR A N 1
ATOM 726 C CA . THR A 1 95 ? -23.302 0.772 15.035 1.00 84.31 95 THR A CA 1
ATOM 727 C C . THR A 1 95 ? -24.271 1.660 15.812 1.00 84.31 95 THR A C 1
ATOM 729 O O . THR A 1 95 ? -24.928 1.170 16.730 1.00 84.31 95 THR A O 1
ATOM 732 N N . LYS A 1 96 ? -24.391 2.946 15.447 1.00 87.06 96 LYS A N 1
ATOM 733 C CA . LYS A 1 96 ? -25.122 3.993 16.188 1.00 87.06 96 LYS A CA 1
ATOM 734 C C . LYS A 1 96 ? -24.636 4.154 17.632 1.00 87.06 96 LYS A C 1
ATOM 736 O O . LYS A 1 96 ? -25.399 4.496 18.536 1.00 87.06 96 LYS A O 1
ATOM 741 N N . ILE A 1 97 ? -23.341 3.936 17.842 1.00 88.06 97 ILE A N 1
ATOM 742 C CA . ILE A 1 97 ? -22.662 4.094 19.128 1.00 88.06 97 ILE A CA 1
ATOM 743 C C . ILE A 1 97 ? -21.750 5.324 19.070 1.0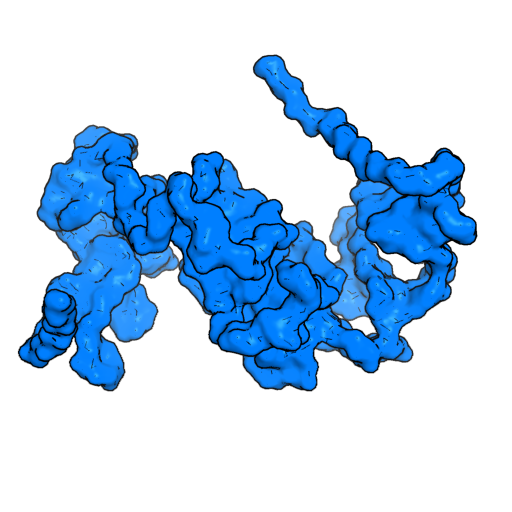0 88.06 97 ILE A C 1
ATOM 745 O O . ILE A 1 97 ? -21.066 5.561 18.073 1.00 88.06 97 ILE A O 1
ATOM 749 N N . CYS A 1 98 ? -21.734 6.104 20.151 1.00 84.25 98 CYS A N 1
ATOM 750 C CA . CYS A 1 98 ? -20.683 7.082 20.400 1.00 84.25 98 CYS A CA 1
ATOM 751 C C . CYS A 1 98 ? -19.456 6.358 20.929 1.00 84.25 98 CYS A C 1
ATOM 753 O O . CYS A 1 98 ? -19.383 5.994 22.106 1.00 84.25 98 CYS A O 1
ATOM 755 N N . GLU A 1 99 ? -18.484 6.156 20.058 1.00 83.19 99 GLU A N 1
ATOM 756 C CA . GLU A 1 99 ? -17.255 5.470 20.406 1.00 83.19 99 GLU A CA 1
ATOM 757 C C . GLU A 1 99 ? -16.237 6.487 20.893 1.00 83.19 99 GLU A C 1
ATOM 759 O O . GLU A 1 99 ? -16.016 7.525 20.266 1.00 83.19 99 GLU A O 1
ATOM 764 N N . LYS A 1 100 ? -15.646 6.222 22.061 1.00 73.19 100 LYS A N 1
ATOM 765 C CA . LYS A 1 100 ? -14.676 7.135 22.660 1.00 73.19 100 LYS A CA 1
ATOM 766 C C . LYS A 1 100 ? -13.518 7.285 21.688 1.00 73.19 100 LYS A C 1
ATOM 768 O O . LYS A 1 100 ? -12.825 6.307 21.418 1.00 73.19 100 LYS A O 1
ATOM 773 N N . THR A 1 101 ? -13.279 8.502 21.207 1.00 61.81 101 THR A N 1
ATOM 774 C CA . THR A 1 101 ? -12.012 8.788 20.544 1.00 61.81 101 THR A CA 1
ATOM 775 C C . THR A 1 101 ? -10.959 8.553 21.608 1.00 61.81 101 THR A C 1
ATOM 777 O O . THR A 1 101 ? -10.976 9.220 22.652 1.00 61.81 101 THR A O 1
ATOM 780 N N . ILE A 1 102 ? -10.087 7.566 21.407 1.00 57.47 102 ILE A N 1
ATOM 781 C CA . ILE A 1 102 ? -8.861 7.489 22.192 1.00 57.47 102 ILE A CA 1
ATOM 782 C C . ILE A 1 102 ? -8.242 8.874 22.035 1.00 57.47 102 ILE A C 1
ATOM 784 O O . ILE A 1 102 ? -7.963 9.296 20.917 1.00 57.47 102 ILE A O 1
ATOM 788 N N . GLN A 1 103 ? -8.155 9.632 23.131 1.00 36.72 103 GLN A N 1
ATOM 789 C CA . GLN A 1 103 ? -7.527 10.942 23.115 1.00 36.72 103 GLN A CA 1
ATOM 790 C C . GLN A 1 103 ? -6.047 10.743 22.785 1.00 36.72 103 GLN A C 1
ATOM 792 O O . GLN A 1 103 ? -5.203 10.689 23.672 1.00 36.72 103 GLN A O 1
ATOM 797 N N . CYS A 1 104 ? -5.717 10.675 21.504 1.00 35.00 104 CYS A N 1
ATOM 798 C CA . CYS A 1 104 ? -4.489 11.253 21.017 1.00 35.00 104 CYS A CA 1
ATOM 799 C C . CYS A 1 104 ? -4.808 12.727 20.799 1.00 35.00 104 CYS A C 1
ATOM 801 O O . CYS A 1 104 ? -5.379 13.097 19.786 1.00 35.00 104 CYS A O 1
ATOM 803 N N . ILE A 1 105 ? -4.509 13.511 21.838 1.00 34.19 105 ILE A N 1
ATOM 804 C CA . ILE A 1 105 ? -4.047 14.895 21.768 1.00 34.19 105 ILE A CA 1
ATOM 805 C C . ILE A 1 105 ? -4.884 15.844 20.876 1.00 34.19 105 ILE A C 1
ATOM 807 O O . ILE A 1 105 ? -4.881 15.765 19.656 1.00 34.19 105 ILE A O 1
ATOM 811 N N . GLN A 1 106 ? -5.541 16.812 21.518 1.00 28.86 106 GLN A N 1
ATOM 812 C CA . GLN A 1 106 ? -6.376 17.853 20.908 1.00 28.86 106 GLN A CA 1
ATOM 813 C C . GLN A 1 106 ? -5.893 18.349 19.529 1.00 28.86 106 GLN A C 1
ATOM 815 O O . GLN A 1 106 ? -4.814 18.926 19.397 1.00 28.86 106 GLN A O 1
ATOM 820 N N . ALA A 1 107 ? -6.760 18.191 18.525 1.00 35.66 107 ALA A N 1
ATOM 821 C CA . ALA A 1 107 ? -6.523 18.509 17.116 1.00 35.66 107 ALA A CA 1
ATOM 822 C C . ALA A 1 107 ? -6.288 20.004 16.797 1.00 35.66 107 ALA A C 1
ATOM 824 O O . ALA A 1 107 ? -5.984 20.329 15.655 1.00 35.66 107 ALA A O 1
ATOM 825 N N . ASN A 1 108 ? -6.369 20.911 17.780 1.00 32.66 108 ASN A N 1
ATOM 826 C CA . ASN A 1 108 ? -6.116 22.342 17.563 1.00 32.66 108 ASN A CA 1
ATOM 827 C C . ASN A 1 108 ? -4.730 22.826 18.019 1.00 32.66 108 ASN A C 1
ATOM 829 O O . ASN A 1 108 ? -4.319 23.893 17.580 1.00 32.66 108 ASN A O 1
ATOM 833 N N . ASP A 1 109 ? -3.980 22.035 18.796 1.00 29.95 109 ASP A N 1
ATOM 834 C CA . ASP A 1 109 ? -2.635 22.419 19.268 1.00 29.95 109 ASP A CA 1
ATOM 835 C C . ASP A 1 109 ? -1.513 21.503 18.745 1.00 29.95 109 ASP A C 1
ATOM 837 O O . ASP A 1 109 ? -0.340 21.693 19.065 1.00 29.95 109 ASP A O 1
ATOM 841 N N . TYR A 1 110 ? -1.837 20.506 17.913 1.00 35.53 110 TYR A N 1
ATOM 842 C CA . TYR A 1 110 ? -0.918 19.401 17.650 1.00 35.53 110 TYR A CA 1
ATOM 843 C C . TYR A 1 110 ? -0.833 18.931 16.190 1.00 35.53 110 TYR A C 1
ATOM 845 O O . TYR A 1 110 ? -0.829 17.742 15.887 1.00 35.53 110 TYR A O 1
ATOM 853 N N . PHE A 1 111 ? -0.504 19.866 15.300 1.00 36.41 111 PHE A N 1
ATOM 854 C CA . PHE A 1 111 ? 0.462 19.545 14.235 1.00 36.41 111 PHE A CA 1
ATOM 855 C C . PHE A 1 111 ? 1.907 19.377 14.781 1.00 36.41 111 PHE A C 1
ATOM 857 O O . PHE A 1 111 ? 2.842 19.212 14.005 1.00 36.41 111 PHE A O 1
ATOM 864 N N . MET A 1 112 ? 2.116 19.414 16.109 1.00 35.97 112 MET A N 1
ATOM 865 C CA . MET A 1 112 ? 3.432 19.501 16.756 1.00 35.97 112 MET A CA 1
ATOM 866 C C . MET A 1 112 ? 3.926 18.350 17.677 1.00 35.97 112 MET A C 1
ATOM 868 O O . MET A 1 112 ? 5.029 18.527 18.194 1.00 35.97 112 MET A O 1
ATOM 872 N N . PRO A 1 113 ? 3.291 17.165 17.889 1.00 37.59 113 PRO A N 1
ATOM 873 C CA . PRO A 1 113 ? 3.958 16.091 18.644 1.00 37.59 113 PRO A CA 1
ATOM 874 C C . PRO A 1 113 ? 4.733 15.144 17.714 1.00 37.59 113 PRO A C 1
ATOM 876 O O . PRO A 1 113 ? 5.534 14.347 18.183 1.00 37.59 113 PRO A O 1
ATOM 879 N N . TYR A 1 114 ? 4.485 15.241 16.405 1.00 45.50 114 TYR A N 1
ATOM 880 C CA . TYR A 1 114 ? 5.106 14.487 15.321 1.00 45.50 114 TYR A CA 1
ATOM 881 C C . TYR A 1 114 ? 5.909 15.443 14.431 1.00 45.50 114 TYR A C 1
ATOM 883 O O . TYR A 1 114 ? 5.772 15.422 13.210 1.00 45.50 114 TYR A O 1
ATOM 891 N N . SER A 1 115 ? 6.678 16.352 15.036 1.00 44.16 115 SER A N 1
ATOM 892 C CA . SER A 1 115 ? 7.416 17.415 14.331 1.00 44.16 115 SER A CA 1
ATOM 893 C C . SER A 1 115 ? 8.403 16.891 13.272 1.00 44.16 115 SER A C 1
ATOM 895 O O . SER A 1 115 ? 8.848 17.636 12.400 1.00 44.16 115 SER A O 1
ATOM 897 N N . ASP A 1 116 ? 8.699 15.599 13.318 1.00 55.81 116 ASP A N 1
ATOM 898 C CA . ASP A 1 116 ? 9.545 14.820 12.428 1.00 55.81 116 ASP A CA 1
ATOM 899 C C . ASP A 1 116 ? 8.772 13.986 11.383 1.00 55.81 116 ASP A C 1
ATOM 901 O O . ASP A 1 116 ? 9.381 13.537 10.408 1.00 55.81 116 ASP A O 1
ATOM 905 N N . LYS A 1 117 ? 7.444 13.814 11.507 1.00 65.44 117 LYS A N 1
ATOM 906 C CA . LYS A 1 117 ? 6.649 13.042 10.536 1.00 65.44 117 LYS A CA 1
ATOM 907 C C . LYS A 1 117 ? 5.990 13.933 9.491 1.00 65.44 117 LYS A C 1
ATOM 909 O O . LYS A 1 117 ? 5.074 14.698 9.784 1.00 65.44 117 LYS A O 1
ATOM 914 N N . ARG A 1 118 ? 6.428 13.810 8.237 1.00 76.75 118 ARG A N 1
ATOM 915 C CA . ARG A 1 118 ? 5.895 14.595 7.111 1.00 76.75 118 ARG A CA 1
ATOM 916 C C . ARG A 1 118 ? 4.783 13.834 6.403 1.00 76.75 118 ARG A C 1
ATOM 918 O O . ARG A 1 118 ? 4.939 12.651 6.114 1.00 76.75 118 ARG A O 1
ATOM 925 N N . ILE A 1 119 ? 3.686 14.517 6.083 1.00 83.62 119 ILE A N 1
ATOM 926 C CA . ILE A 1 119 ? 2.625 13.958 5.234 1.00 83.62 119 ILE A CA 1
ATOM 927 C C . ILE A 1 119 ? 3.182 13.754 3.821 1.00 83.62 119 ILE A C 1
ATOM 929 O O . ILE A 1 119 ? 3.818 14.647 3.261 1.00 83.62 119 ILE A O 1
ATOM 933 N N . LYS A 1 120 ? 2.943 12.570 3.254 1.00 84.50 120 LYS A N 1
ATOM 934 C CA . LYS A 1 120 ? 3.443 12.150 1.940 1.00 84.50 120 LYS A CA 1
ATOM 935 C C . LYS A 1 120 ? 2.334 11.916 0.920 1.00 84.50 120 LYS A C 1
ATOM 937 O O . LYS A 1 120 ? 2.538 12.190 -0.257 1.00 84.50 120 LYS A O 1
ATOM 942 N N . GLN A 1 121 ? 1.190 11.398 1.354 1.00 85.81 121 GLN A N 1
ATOM 943 C CA . GLN A 1 121 ? 0.068 11.060 0.479 1.00 85.81 121 GLN A CA 1
ATOM 944 C C . GLN A 1 121 ? -1.243 11.184 1.257 1.00 85.81 121 GLN A C 1
ATOM 946 O O . GLN A 1 121 ? -1.274 10.911 2.456 1.00 85.81 121 GLN A O 1
ATOM 951 N N . ILE A 1 122 ? -2.311 11.589 0.576 1.00 87.06 122 ILE A N 1
ATOM 952 C CA . ILE A 1 122 ? -3.678 11.599 1.098 1.00 87.06 122 ILE A CA 1
ATOM 953 C C . ILE A 1 122 ? -4.548 10.942 0.033 1.00 87.06 122 ILE A C 1
ATOM 955 O O . ILE A 1 122 ? -4.542 11.397 -1.107 1.00 87.06 122 ILE A O 1
ATOM 959 N N . GLU A 1 123 ? -5.280 9.902 0.408 1.00 88.94 123 GLU A N 1
ATOM 960 C CA . GLU A 1 123 ? -6.228 9.210 -0.462 1.00 88.94 123 GLU A CA 1
ATOM 961 C C . GLU A 1 123 ? -7.613 9.226 0.167 1.00 88.94 123 GLU A C 1
ATOM 963 O O . GLU A 1 123 ? -7.770 9.019 1.371 1.00 88.94 123 GLU A O 1
ATOM 968 N N . GLN A 1 124 ? -8.636 9.460 -0.647 1.00 87.06 124 GLN A N 1
ATOM 969 C CA . GLN A 1 124 ? -10.011 9.278 -0.208 1.00 87.06 124 GLN A CA 1
ATOM 970 C C . GLN A 1 124 ? -10.368 7.796 -0.337 1.00 87.06 124 GLN A C 1
ATOM 972 O O . GLN A 1 124 ? -10.480 7.291 -1.452 1.00 87.06 124 GLN A O 1
ATOM 977 N N . ILE A 1 125 ? -10.562 7.106 0.787 1.00 86.56 125 ILE A N 1
ATOM 978 C CA . ILE A 1 125 ? -10.855 5.662 0.779 1.00 86.56 125 ILE A CA 1
ATOM 979 C C . ILE A 1 125 ? -12.358 5.376 0.722 1.00 86.56 125 ILE A C 1
ATOM 981 O O . ILE A 1 125 ? -12.786 4.365 0.181 1.00 86.56 125 ILE A O 1
ATOM 985 N N . ASN A 1 126 ? -13.186 6.297 1.219 1.00 80.75 126 ASN A N 1
ATOM 986 C CA . ASN A 1 126 ? -14.634 6.260 1.041 1.00 80.75 126 ASN A CA 1
ATOM 987 C C . ASN A 1 126 ? -15.218 7.682 1.078 1.00 80.75 126 ASN A C 1
ATOM 989 O O . ASN A 1 126 ? -14.501 8.667 1.254 1.00 80.75 126 ASN A O 1
ATOM 993 N N . LYS A 1 127 ? -16.539 7.823 0.898 1.00 76.25 127 LYS A N 1
ATOM 994 C CA . LYS A 1 127 ? -17.196 9.145 0.823 1.00 76.25 127 LYS A CA 1
ATOM 995 C C . LYS A 1 127 ? -16.932 10.042 2.036 1.00 76.25 127 LYS A C 1
ATOM 997 O O . LYS A 1 127 ? -17.062 11.255 1.893 1.00 76.25 127 LYS A O 1
ATOM 1002 N N . ASN A 1 128 ? -16.602 9.455 3.189 1.00 85.50 128 ASN A N 1
ATOM 1003 C CA . ASN A 1 128 ? -16.519 10.168 4.455 1.00 85.50 128 ASN A CA 1
ATOM 1004 C C . ASN A 1 128 ? -15.160 10.104 5.152 1.00 85.50 128 ASN A C 1
ATOM 1006 O O . ASN A 1 128 ? -15.038 10.631 6.259 1.00 85.50 128 ASN A O 1
ATOM 1010 N N . GLN A 1 129 ? -14.174 9.440 4.549 1.00 86.38 129 GLN A N 1
ATOM 1011 C CA . GLN A 1 129 ? -12.895 9.183 5.189 1.00 86.38 129 GLN A CA 1
ATOM 1012 C C . GLN A 1 129 ? -11.724 9.335 4.228 1.00 86.38 129 GLN A C 1
ATOM 1014 O O . GLN A 1 129 ? -11.783 8.959 3.052 1.00 86.38 129 GLN A O 1
ATOM 1019 N N . TYR A 1 130 ? -10.633 9.835 4.792 1.00 88.69 130 TYR A N 1
ATOM 1020 C CA . TYR A 1 130 ? -9.353 10.002 4.129 1.00 88.69 130 TYR A CA 1
ATOM 1021 C C . TYR A 1 130 ? -8.303 9.171 4.848 1.00 88.69 130 TYR A C 1
ATOM 1023 O O . TYR A 1 130 ? -8.205 9.206 6.073 1.00 88.69 130 TYR A O 1
ATOM 1031 N N . LEU A 1 131 ? -7.493 8.454 4.081 1.00 93.12 131 LEU A N 1
ATOM 1032 C CA . LEU A 1 131 ? -6.300 7.795 4.572 1.00 93.12 131 LEU A CA 1
ATOM 1033 C C . LEU A 1 131 ? -5.092 8.664 4.236 1.00 93.12 131 LEU A C 1
ATOM 1035 O O . LEU A 1 131 ? -4.820 8.978 3.078 1.00 93.12 131 LEU A O 1
ATOM 1039 N N . VAL A 1 132 ? -4.366 9.069 5.268 1.00 91.50 132 VAL A N 1
ATOM 1040 C CA . VAL A 1 132 ? -3.168 9.895 5.158 1.00 91.50 132 VAL A CA 1
ATOM 1041 C C . VAL A 1 132 ? -1.955 9.037 5.456 1.00 91.50 132 VAL A C 1
ATOM 1043 O O . VAL A 1 132 ? -1.854 8.454 6.531 1.00 91.50 132 VAL A O 1
ATOM 1046 N N . ARG A 1 133 ? -1.003 9.010 4.528 1.00 92.88 133 ARG A N 1
ATOM 1047 C CA . ARG A 1 133 ? 0.322 8.423 4.720 1.00 92.88 133 ARG A CA 1
ATOM 1048 C C . ARG A 1 133 ? 1.294 9.513 5.135 1.00 92.88 133 ARG A C 1
ATOM 1050 O O . ARG A 1 133 ? 1.449 10.515 4.432 1.00 92.88 133 ARG A O 1
ATOM 1057 N N . ALA A 1 134 ? 1.998 9.284 6.226 1.00 88.31 134 ALA A N 1
ATOM 1058 C CA . ALA A 1 134 ? 3.124 10.076 6.685 1.00 88.31 134 ALA A CA 1
ATOM 1059 C C . ALA A 1 134 ? 4.403 9.226 6.719 1.00 88.31 134 ALA A C 1
ATOM 1061 O O . ALA A 1 134 ? 4.363 8.002 6.570 1.00 88.31 134 ALA A O 1
ATOM 1062 N N . THR A 1 135 ? 5.549 9.881 6.899 1.00 83.88 135 THR A N 1
ATOM 1063 C CA . THR A 1 135 ? 6.838 9.191 7.052 1.00 83.88 135 THR A CA 1
ATOM 1064 C C . THR A 1 135 ? 6.848 8.250 8.258 1.00 83.88 135 THR A C 1
ATOM 1066 O O . THR A 1 135 ? 5.964 8.293 9.119 1.00 83.88 135 THR A O 1
ATOM 1069 N N . HIS A 1 136 ? 7.863 7.385 8.330 1.00 84.50 136 HIS A N 1
ATOM 1070 C CA . HIS A 1 136 ? 8.002 6.384 9.398 1.00 84.50 136 HIS A CA 1
ATOM 1071 C C . HIS A 1 136 ? 6.813 5.412 9.421 1.00 84.50 136 HIS A C 1
ATOM 1073 O O . HIS A 1 136 ? 6.284 5.094 10.488 1.00 84.50 136 HIS A O 1
ATOM 1079 N N . CYS A 1 137 ? 6.327 5.021 8.237 1.00 89.69 137 CYS A N 1
ATOM 1080 C CA . CYS A 1 137 ? 5.217 4.080 8.072 1.00 89.69 137 CYS A CA 1
ATOM 1081 C C . CYS A 1 137 ? 4.001 4.388 8.950 1.00 89.69 137 CYS A C 1
ATOM 1083 O O . CYS A 1 137 ? 3.398 3.501 9.562 1.00 89.69 137 CYS A O 1
ATOM 1085 N N . THR A 1 138 ? 3.692 5.680 9.042 1.00 90.06 138 THR A N 1
ATOM 1086 C CA . THR A 1 138 ? 2.620 6.202 9.876 1.00 90.06 138 THR A CA 1
ATOM 1087 C C . THR A 1 138 ? 1.426 6.527 9.006 1.00 90.06 138 THR A C 1
ATOM 1089 O O . THR A 1 138 ? 1.554 7.187 7.978 1.00 90.06 138 THR A O 1
ATOM 1092 N N . PHE A 1 139 ? 0.258 6.091 9.444 1.00 92.12 139 PHE A N 1
ATOM 1093 C CA . PHE A 1 139 ? -0.993 6.244 8.731 1.00 92.12 139 PHE A CA 1
ATOM 1094 C C . PHE A 1 139 ? -2.030 6.869 9.649 1.00 92.12 139 PHE A C 1
ATOM 1096 O O . PHE A 1 139 ? -2.126 6.503 10.820 1.00 92.12 139 PHE A O 1
ATOM 1103 N N . LEU A 1 140 ? -2.799 7.812 9.117 1.00 89.88 140 L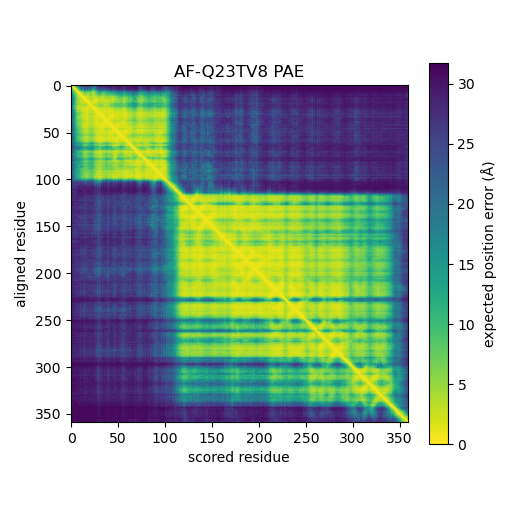EU A N 1
ATOM 1104 C CA . LEU A 1 140 ? -3.894 8.466 9.819 1.00 89.88 140 LEU A CA 1
ATOM 1105 C C . LEU A 1 140 ? -5.170 8.208 9.031 1.00 89.88 140 LEU A C 1
ATOM 1107 O O . LEU A 1 140 ? -5.255 8.578 7.863 1.00 89.88 140 LEU A O 1
ATOM 1111 N N . LEU A 1 141 ? -6.162 7.603 9.668 1.00 89.31 141 LEU A N 1
ATOM 1112 C CA . LEU A 1 141 ? -7.520 7.586 9.148 1.00 89.31 141 LEU A CA 1
ATOM 1113 C C . LEU A 1 141 ? -8.224 8.835 9.670 1.00 89.31 141 LEU A C 1
ATOM 1115 O O . LEU A 1 141 ? -8.242 9.058 10.879 1.00 89.31 141 LEU A O 1
ATOM 1119 N N . MET A 1 142 ? -8.778 9.647 8.780 1.00 86.81 142 MET A N 1
ATOM 1120 C CA . MET A 1 142 ? -9.450 10.902 9.109 1.00 86.81 142 MET A CA 1
ATOM 1121 C C . MET A 1 142 ? -10.888 10.907 8.599 1.00 86.81 142 MET A C 1
ATOM 1123 O O . MET A 1 142 ? -11.187 10.251 7.605 1.00 86.81 142 MET A O 1
ATOM 1127 N N . ASP A 1 143 ? -11.766 11.663 9.254 1.00 82.62 143 ASP A N 1
ATOM 1128 C CA . ASP A 1 143 ? -13.123 11.934 8.769 1.00 82.62 143 ASP A CA 1
ATOM 1129 C C . ASP A 1 143 ? -13.157 13.081 7.732 1.00 82.62 143 ASP A C 1
ATOM 1131 O O . ASP A 1 143 ? -12.139 13.695 7.399 1.00 82.62 143 ASP A O 1
ATOM 1135 N N . ASN A 1 144 ? -14.353 13.411 7.234 1.00 80.44 144 ASN A N 1
ATOM 1136 C CA . ASN A 1 144 ? -14.572 14.525 6.302 1.00 80.44 144 ASN A CA 1
ATOM 1137 C C . ASN A 1 144 ? -14.207 15.912 6.837 1.00 80.44 144 ASN A C 1
ATOM 1139 O O . ASN A 1 144 ? -14.014 16.836 6.048 1.00 80.44 144 ASN A O 1
ATOM 1143 N N . ASN A 1 145 ? -14.127 16.064 8.153 1.00 78.94 145 ASN A N 1
ATOM 1144 C CA . ASN A 1 145 ? -13.746 17.303 8.813 1.00 78.94 145 ASN A CA 1
ATOM 1145 C C . ASN A 1 145 ? -12.250 17.314 9.173 1.00 78.94 145 ASN A C 1
ATOM 1147 O O . ASN A 1 145 ? -11.809 18.222 9.874 1.00 78.94 145 ASN A O 1
ATOM 1151 N N . LEU A 1 146 ? -11.476 16.334 8.684 1.00 75.12 146 LEU A N 1
ATOM 1152 C CA . LEU A 1 146 ? -10.056 16.125 8.982 1.00 75.12 146 LEU A CA 1
ATOM 1153 C C . LEU A 1 146 ? -9.770 15.804 10.457 1.00 75.12 146 LEU A C 1
ATOM 1155 O O . LEU A 1 146 ? -8.636 15.949 10.917 1.00 75.12 146 LEU A O 1
ATOM 1159 N N . ASN A 1 147 ? -10.768 15.326 11.205 1.00 77.50 147 ASN A N 1
ATOM 1160 C CA . ASN A 1 147 ? -10.531 14.787 12.537 1.00 77.50 147 ASN A CA 1
ATOM 1161 C C . ASN A 1 147 ? -9.903 13.402 12.413 1.00 77.50 147 ASN A C 1
ATOM 1163 O O . ASN A 1 147 ? -10.385 12.554 11.663 1.00 77.50 147 ASN A O 1
ATOM 1167 N N . ILE A 1 148 ? -8.845 13.156 13.182 1.00 77.75 148 ILE A N 1
ATOM 1168 C CA . ILE A 1 148 ? -8.171 11.858 13.220 1.00 77.75 148 ILE A CA 1
ATOM 1169 C C . ILE A 1 148 ? -9.077 10.844 13.929 1.00 77.75 148 ILE A C 1
ATOM 1171 O O . ILE A 1 148 ? -9.371 10.981 15.114 1.00 77.75 148 ILE A O 1
ATOM 1175 N N . ILE A 1 149 ? -9.485 9.812 13.196 1.00 79.62 149 ILE A N 1
ATOM 1176 C CA . ILE A 1 149 ? -10.223 8.645 13.692 1.00 79.62 149 ILE A CA 1
ATOM 1177 C C . ILE A 1 149 ? -9.245 7.634 14.300 1.00 79.62 149 ILE A C 1
ATOM 1179 O O . ILE A 1 149 ? -9.482 7.101 15.381 1.00 79.62 149 ILE A O 1
ATOM 1183 N N . SER A 1 150 ? -8.137 7.360 13.605 1.00 81.62 150 SER A N 1
ATOM 1184 C CA . SER A 1 150 ? -7.150 6.354 14.007 1.00 81.62 150 SER A CA 1
ATOM 1185 C C . SER A 1 150 ? -5.754 6.731 13.527 1.00 81.62 150 SER A C 1
ATOM 1187 O O . SER A 1 150 ? -5.595 7.336 12.467 1.00 81.62 150 SER A O 1
ATOM 1189 N N . VAL A 1 151 ? -4.746 6.335 14.302 1.00 83.50 151 VAL A N 1
ATOM 1190 C CA . VAL A 1 151 ? -3.330 6.420 13.941 1.00 83.50 151 VAL A CA 1
ATOM 1191 C C . VAL A 1 151 ? -2.744 5.020 14.000 1.00 83.50 151 VAL A C 1
ATOM 1193 O O . VAL A 1 151 ? -2.837 4.362 15.032 1.00 83.50 151 VAL A O 1
ATOM 1196 N N . GLN A 1 152 ? -2.116 4.581 12.915 1.00 83.06 152 GLN A N 1
ATOM 1197 C CA . GLN A 1 152 ? -1.441 3.290 12.835 1.00 83.06 152 GLN A CA 1
ATOM 1198 C C . GLN A 1 152 ? 0.018 3.488 12.441 1.00 83.06 152 GLN A C 1
ATOM 1200 O O . GLN A 1 152 ? 0.325 4.201 11.487 1.00 83.06 152 GLN A O 1
ATOM 1205 N N . ILE A 1 153 ? 0.928 2.860 13.183 1.00 87.06 153 ILE A N 1
ATOM 1206 C CA . ILE A 1 153 ? 2.357 2.818 12.863 1.00 87.06 153 ILE A CA 1
ATOM 1207 C C . ILE A 1 153 ? 2.693 1.351 12.632 1.00 87.06 153 ILE A C 1
ATOM 1209 O O . ILE A 1 153 ? 2.820 0.595 13.591 1.00 87.06 153 ILE A O 1
ATOM 1213 N N . LEU A 1 154 ? 2.792 0.940 11.367 1.00 85.06 154 LEU A N 1
ATOM 1214 C CA . LEU A 1 154 ? 2.874 -0.488 11.029 1.00 85.06 154 LEU A CA 1
ATOM 1215 C C . LEU A 1 154 ? 4.215 -1.117 11.415 1.00 85.06 154 LEU A C 1
ATOM 1217 O O . LEU A 1 154 ? 4.269 -2.302 11.727 1.00 85.06 154 LEU A O 1
ATOM 1221 N N . GLN A 1 155 ? 5.290 -0.328 11.419 1.00 79.75 155 GLN A N 1
ATOM 1222 C CA . GLN A 1 155 ? 6.638 -0.784 11.758 1.00 79.75 155 GLN A CA 1
ATOM 1223 C C . GLN A 1 155 ? 7.357 0.307 12.549 1.00 79.75 155 GLN A C 1
ATOM 1225 O O . GLN A 1 155 ? 8.038 1.171 11.997 1.00 79.75 155 GLN A O 1
ATOM 1230 N N . ASN A 1 156 ? 7.134 0.312 13.864 1.00 78.19 156 ASN A N 1
ATOM 1231 C CA . ASN A 1 156 ? 7.698 1.319 14.756 1.00 78.19 156 ASN A CA 1
ATOM 1232 C C . ASN A 1 156 ? 9.185 1.040 15.031 1.00 78.19 156 ASN A C 1
ATOM 1234 O O . ASN A 1 156 ? 9.535 0.397 16.020 1.00 78.19 156 ASN A O 1
ATOM 1238 N N . MET A 1 157 ? 10.051 1.514 14.136 1.00 78.50 157 MET A N 1
ATOM 1239 C CA . MET A 1 157 ? 11.501 1.342 14.226 1.00 78.50 157 MET A CA 1
ATOM 1240 C C . MET A 1 157 ? 12.176 2.549 14.900 1.00 78.50 157 MET A C 1
ATOM 1242 O O . MET A 1 157 ? 12.067 3.667 14.385 1.00 78.50 157 MET A O 1
ATOM 1246 N N . PRO A 1 158 ? 12.943 2.358 15.991 1.00 73.81 158 PRO A N 1
ATOM 1247 C CA . PRO A 1 158 ? 13.671 3.449 16.652 1.00 73.81 158 PRO A CA 1
ATOM 1248 C C . PRO A 1 158 ? 14.715 4.141 15.757 1.00 73.81 158 PRO A C 1
ATOM 1250 O O . PRO A 1 158 ? 15.006 5.321 15.927 1.00 73.81 158 PRO A O 1
ATOM 1253 N N . ASN A 1 159 ? 15.278 3.403 14.802 1.00 80.31 159 ASN A N 1
ATOM 1254 C CA . ASN A 1 159 ? 16.334 3.802 13.869 1.00 80.31 159 ASN A CA 1
ATOM 1255 C C . ASN A 1 159 ? 15.813 4.208 12.477 1.00 80.31 159 ASN A C 1
ATOM 1257 O O . ASN A 1 159 ? 16.629 4.483 11.598 1.00 80.31 159 ASN A O 1
ATOM 1261 N N . PHE A 1 160 ? 14.490 4.308 12.265 1.00 84.56 160 PHE A N 1
ATOM 1262 C CA . PHE A 1 160 ? 13.923 4.636 10.945 1.00 84.56 160 PHE A CA 1
ATOM 1263 C C . PHE A 1 160 ? 14.551 5.902 10.351 1.00 84.56 160 PHE A C 1
ATOM 1265 O O . PHE A 1 160 ? 14.908 5.946 9.176 1.00 84.56 160 PHE A O 1
ATOM 1272 N N . TYR A 1 161 ? 14.710 6.938 11.180 1.00 81.44 161 TYR A N 1
ATOM 1273 C CA . TYR A 1 161 ? 15.252 8.217 10.737 1.00 81.44 161 TYR A CA 1
ATOM 1274 C C . TYR A 1 161 ? 16.687 8.087 10.209 1.00 81.44 161 TYR A C 1
ATOM 1276 O O . TYR A 1 161 ? 17.005 8.633 9.160 1.00 81.44 161 TYR A O 1
ATOM 1284 N N . SER A 1 162 ? 17.559 7.349 10.897 1.00 83.00 162 SER A N 1
ATOM 1285 C CA . SER A 1 162 ? 18.946 7.171 10.453 1.00 83.00 162 SER A CA 1
ATOM 1286 C C . SER A 1 162 ? 19.084 6.292 9.211 1.00 83.00 162 SER A C 1
ATOM 1288 O O . SER A 1 162 ? 20.068 6.434 8.491 1.00 83.00 162 SER A O 1
ATOM 1290 N N . GLU A 1 163 ? 18.133 5.390 8.964 1.00 85.00 163 GLU A N 1
ATOM 1291 C CA . GLU A 1 163 ? 18.227 4.415 7.870 1.00 85.00 163 GLU A CA 1
ATOM 1292 C C . GLU A 1 163 ? 17.528 4.873 6.594 1.00 85.00 163 GLU A C 1
ATOM 1294 O O . GLU A 1 163 ? 18.022 4.635 5.493 1.00 85.00 163 GLU A O 1
ATOM 1299 N N . TYR A 1 164 ? 16.395 5.561 6.728 1.00 88.25 164 TYR A N 1
ATOM 1300 C CA . TYR A 1 164 ? 15.508 5.844 5.600 1.00 88.25 164 TYR A CA 1
ATOM 1301 C C . TYR A 1 164 ? 15.281 7.325 5.344 1.00 88.25 164 TYR A C 1
ATOM 1303 O O . TYR A 1 164 ? 14.706 7.672 4.312 1.00 88.25 164 TYR A O 1
ATOM 1311 N N . MET A 1 165 ? 15.738 8.205 6.238 1.00 83.44 165 MET A N 1
ATOM 1312 C CA . MET A 1 165 ? 15.531 9.643 6.110 1.00 83.44 165 MET A CA 1
ATOM 1313 C C . MET A 1 165 ? 16.842 10.374 5.815 1.00 83.44 165 MET A C 1
ATOM 1315 O O . MET A 1 165 ? 17.880 10.126 6.421 1.00 83.44 165 MET A O 1
ATOM 1319 N N . PHE A 1 166 ? 16.775 11.352 4.918 1.00 78.56 166 PHE A N 1
ATOM 1320 C CA . PHE A 1 166 ? 17.850 12.294 4.636 1.00 78.56 166 PHE A CA 1
ATOM 1321 C C . PHE A 1 166 ? 17.282 13.715 4.665 1.00 78.56 166 PHE A C 1
ATOM 1323 O O . PHE A 1 166 ? 16.338 14.031 3.947 1.00 78.56 166 PHE A O 1
ATOM 1330 N N . PHE A 1 167 ? 17.803 14.568 5.554 1.00 75.50 167 PHE A N 1
ATOM 1331 C CA . PHE A 1 167 ? 17.268 15.920 5.812 1.00 75.50 167 PHE A CA 1
ATOM 1332 C C . PHE A 1 167 ? 15.746 15.974 6.082 1.00 75.50 167 PHE A C 1
ATOM 1334 O O . PHE A 1 167 ? 15.060 16.933 5.716 1.00 75.50 167 PHE A O 1
ATOM 1341 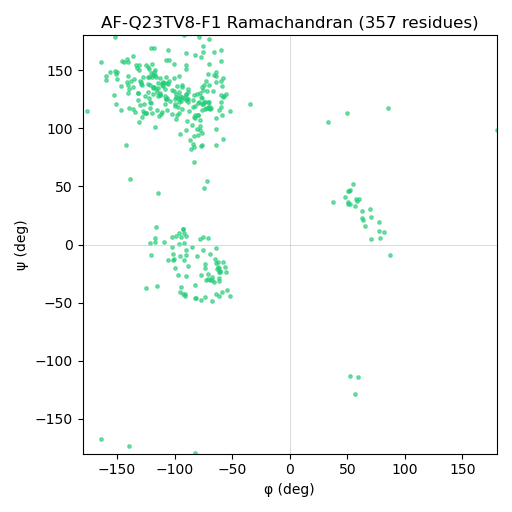N N . GLY A 1 168 ? 15.209 14.948 6.750 1.00 69.62 168 GLY A N 1
ATOM 1342 C CA . GLY A 1 168 ? 13.783 14.860 7.071 1.00 69.62 168 GLY A CA 1
ATOM 1343 C C . GLY A 1 168 ? 12.892 14.433 5.898 1.00 69.62 168 GLY A C 1
ATOM 1344 O O . GLY A 1 168 ? 11.674 14.530 6.008 1.00 69.62 168 GLY A O 1
ATOM 1345 N N . GLU A 1 169 ? 13.470 13.959 4.794 1.00 72.19 169 GLU A N 1
ATOM 1346 C CA . GLU A 1 169 ? 12.756 13.360 3.667 1.00 72.19 169 GLU A CA 1
ATOM 1347 C C . GLU A 1 169 ? 13.111 11.877 3.536 1.00 72.19 169 GLU A C 1
ATOM 1349 O O . GLU A 1 169 ? 14.275 11.507 3.667 1.00 72.19 169 GLU A O 1
ATOM 1354 N N . GLU A 1 170 ? 12.123 11.028 3.250 1.00 82.31 170 GLU A N 1
ATOM 1355 C CA . GLU A 1 170 ? 12.375 9.627 2.888 1.00 82.31 170 GLU A CA 1
ATOM 1356 C C . GLU A 1 170 ? 13.253 9.560 1.630 1.00 82.31 170 GLU A C 1
ATOM 1358 O O . GLU A 1 170 ? 12.876 10.101 0.589 1.00 82.31 170 GLU A O 1
ATOM 1363 N N . MET A 1 171 ? 14.411 8.896 1.724 1.00 82.88 171 MET A N 1
ATOM 1364 C CA . MET A 1 171 ? 15.321 8.696 0.587 1.00 82.88 171 MET A CA 1
ATOM 1365 C C . MET A 1 171 ? 14.674 7.837 -0.497 1.00 82.88 171 MET A C 1
ATOM 1367 O O . MET A 1 171 ? 14.796 8.121 -1.685 1.00 82.88 171 MET A O 1
ATOM 1371 N N . LEU A 1 172 ? 13.986 6.784 -0.062 1.00 86.38 172 LEU A N 1
ATOM 1372 C CA . LEU A 1 172 ? 13.216 5.871 -0.889 1.00 86.38 172 LEU A CA 1
ATOM 1373 C C . LEU A 1 172 ? 11.882 5.626 -0.190 1.00 86.38 172 LEU A C 1
ATOM 1375 O O . LEU A 1 172 ? 11.817 5.550 1.037 1.00 86.38 172 LEU A O 1
ATOM 1379 N N . GLN A 1 173 ? 10.810 5.526 -0.968 1.00 90.75 173 GLN A N 1
ATOM 1380 C CA . GLN A 1 173 ? 9.477 5.347 -0.411 1.00 90.75 173 GLN A CA 1
ATOM 1381 C C . GLN A 1 173 ? 9.356 3.955 0.226 1.00 90.75 173 GLN A C 1
ATOM 1383 O O . GLN A 1 173 ? 9.435 2.943 -0.468 1.00 90.75 173 GLN A O 1
ATOM 1388 N N . LYS A 1 174 ? 9.127 3.913 1.542 1.00 92.69 174 LYS A N 1
ATOM 1389 C CA . LYS A 1 174 ? 8.954 2.672 2.326 1.00 92.69 174 LYS A CA 1
ATOM 1390 C C . LYS A 1 174 ? 7.507 2.341 2.663 1.00 92.69 174 LYS A C 1
ATOM 1392 O O . LYS A 1 174 ? 7.225 1.284 3.208 1.00 92.69 174 LYS A O 1
ATOM 1397 N N . SER A 1 175 ? 6.584 3.251 2.385 1.00 95.06 175 SER A N 1
ATOM 1398 C CA . SER A 1 175 ? 5.171 3.080 2.708 1.00 95.06 175 SER A CA 1
ATOM 1399 C C . SER A 1 175 ? 4.287 3.387 1.509 1.00 95.06 175 SER A C 1
ATOM 1401 O O . SER A 1 175 ? 4.661 4.153 0.618 1.00 95.06 175 SER A O 1
ATOM 1403 N N . PHE A 1 176 ? 3.099 2.795 1.469 1.00 96.06 176 PHE A N 1
ATOM 1404 C CA . PHE A 1 176 ? 2.138 2.995 0.389 1.00 96.06 176 PHE A CA 1
ATOM 1405 C C . PHE A 1 176 ? 0.699 2.989 0.896 1.00 96.06 176 PHE A C 1
ATOM 1407 O O . PHE A 1 176 ? 0.407 2.407 1.938 1.00 96.06 176 PHE A O 1
ATOM 1414 N N . ILE A 1 177 ? -0.183 3.623 0.124 1.00 96.88 177 ILE A N 1
ATOM 1415 C CA . ILE A 1 177 ? -1.632 3.425 0.196 1.00 96.88 177 ILE A CA 1
ATOM 1416 C C . ILE A 1 177 ? -2.077 2.814 -1.131 1.00 96.88 177 ILE A C 1
ATOM 1418 O O . ILE A 1 177 ? -1.706 3.339 -2.184 1.00 96.88 177 ILE A O 1
ATOM 1422 N N . VAL A 1 178 ? -2.867 1.743 -1.080 1.00 95.38 178 VAL A N 1
ATOM 1423 C CA . VAL A 1 178 ? -3.516 1.131 -2.245 1.00 95.38 178 VAL A CA 1
ATOM 1424 C C . VAL A 1 178 ? -4.941 0.721 -1.869 1.00 95.38 178 VAL A C 1
ATOM 1426 O O . VAL A 1 178 ? -5.128 -0.074 -0.955 1.00 95.38 178 VAL A O 1
ATOM 1429 N N . GLY A 1 179 ? -5.957 1.297 -2.516 1.00 92.62 179 GLY A N 1
ATOM 1430 C CA . GLY A 1 179 ? -7.347 1.118 -2.069 1.00 92.62 179 GLY A CA 1
ATOM 1431 C C . GLY A 1 179 ? -7.545 1.548 -0.604 1.00 92.62 179 GLY A C 1
ATOM 1432 O O . GLY A 1 179 ? -7.141 2.647 -0.225 1.00 92.62 179 GLY A O 1
ATOM 1433 N N . SER A 1 180 ? -8.135 0.679 0.224 1.00 93.25 180 SER A N 1
ATOM 1434 C CA . SER A 1 180 ? -8.278 0.871 1.679 1.00 93.25 180 SER A CA 1
ATOM 1435 C C . SER A 1 180 ? -7.051 0.433 2.492 1.00 93.25 180 SER A C 1
ATOM 1437 O O . SER A 1 180 ? -7.037 0.572 3.717 1.00 93.25 180 SER A O 1
ATOM 1439 N N . PHE A 1 181 ? -6.019 -0.105 1.841 1.00 96.25 181 PHE A N 1
ATOM 1440 C CA . PHE A 1 181 ? -4.864 -0.689 2.510 1.00 96.25 181 PHE A CA 1
ATOM 1441 C C . PHE A 1 181 ? -3.734 0.326 2.671 1.00 96.25 181 PHE A C 1
ATOM 1443 O O . PHE A 1 181 ? -3.381 1.046 1.733 1.00 96.25 181 PHE A O 1
ATOM 1450 N N . GLY A 1 182 ? -3.103 0.328 3.843 1.00 97.06 182 GLY A N 1
ATOM 1451 C CA . GLY A 1 182 ? -1.797 0.946 4.055 1.00 97.06 182 GLY A CA 1
ATOM 1452 C C . GLY A 1 182 ? -0.742 -0.128 4.278 1.00 97.06 182 GLY A C 1
ATOM 1453 O O . GLY A 1 182 ? -0.979 -1.085 5.012 1.00 97.06 182 GLY A O 1
ATOM 1454 N N . GLY A 1 183 ? 0.421 0.021 3.651 1.00 97.00 183 GLY A N 1
ATOM 1455 C CA . GLY A 1 183 ? 1.515 -0.936 3.786 1.00 97.00 183 GLY A CA 1
ATOM 1456 C C . GLY A 1 183 ? 2.864 -0.287 4.059 1.00 97.00 183 GLY A C 1
ATOM 1457 O O . GLY A 1 183 ? 3.106 0.856 3.668 1.00 97.00 183 GLY A O 1
ATOM 1458 N N . CYS A 1 184 ? 3.743 -1.022 4.735 1.00 95.94 184 CYS A N 1
ATOM 1459 C CA . CYS A 1 184 ? 5.119 -0.634 5.032 1.00 95.94 184 CYS A CA 1
ATOM 1460 C C . CYS A 1 184 ? 6.079 -1.759 4.637 1.00 95.94 184 CYS A C 1
ATOM 1462 O O . CYS A 1 184 ? 5.746 -2.928 4.818 1.00 95.94 184 CYS A O 1
ATOM 1464 N N . THR A 1 185 ? 7.231 -1.391 4.073 1.00 95.12 185 THR A N 1
ATOM 1465 C CA . THR A 1 185 ? 8.252 -2.311 3.553 1.00 95.12 185 THR A CA 1
ATOM 1466 C C . THR A 1 185 ? 9.592 -2.224 4.293 1.00 95.12 185 THR A C 1
ATOM 1468 O O . THR A 1 185 ? 10.616 -2.629 3.748 1.00 95.12 185 THR A O 1
ATOM 1471 N N . ALA A 1 186 ? 9.621 -1.603 5.475 1.00 91.25 186 ALA A N 1
ATOM 1472 C CA . ALA A 1 186 ? 10.862 -1.348 6.206 1.00 91.25 186 ALA A CA 1
ATOM 1473 C C . ALA A 1 186 ? 11.396 -2.628 6.876 1.00 91.25 186 ALA A C 1
ATOM 1475 O O . ALA A 1 186 ? 10.673 -3.615 7.006 1.00 91.25 186 ALA A O 1
ATOM 1476 N N . ASP A 1 187 ? 12.655 -2.621 7.322 1.00 89.62 187 ASP A N 1
ATOM 1477 C CA . ASP A 1 187 ? 13.259 -3.728 8.087 1.00 89.62 187 ASP A CA 1
ATOM 1478 C C . ASP A 1 187 ? 13.081 -5.110 7.436 1.00 89.62 187 ASP A C 1
ATOM 1480 O O . ASP A 1 187 ? 12.649 -6.072 8.076 1.00 89.62 187 ASP A O 1
ATOM 1484 N N . ASN A 1 188 ? 13.326 -5.211 6.124 1.00 91.00 188 ASN A N 1
ATOM 1485 C CA . ASN A 1 188 ? 13.210 -6.476 5.385 1.00 91.00 188 ASN A CA 1
ATOM 1486 C C . ASN A 1 188 ? 11.857 -7.184 5.589 1.00 91.00 188 ASN A C 1
ATOM 1488 O O . ASN A 1 188 ? 11.780 -8.415 5.650 1.00 91.00 188 ASN A O 1
ATOM 1492 N N . SER A 1 189 ? 10.775 -6.431 5.734 1.00 93.00 189 SER A N 1
ATOM 1493 C CA . SER A 1 189 ? 9.447 -7.001 5.934 1.00 93.00 189 SER A CA 1
ATOM 1494 C C . SER A 1 189 ? 8.398 -6.208 5.181 1.00 93.00 189 SER A C 1
ATOM 1496 O O . SER A 1 189 ? 8.643 -5.086 4.763 1.00 93.00 189 SER A O 1
ATOM 1498 N N . LEU A 1 190 ? 7.252 -6.833 4.937 1.00 96.44 190 LEU A N 1
ATOM 1499 C CA . LEU A 1 190 ? 6.079 -6.212 4.347 1.00 96.44 190 LEU A CA 1
ATOM 1500 C C . LEU A 1 190 ? 4.901 -6.440 5.288 1.00 96.44 190 LEU A C 1
ATOM 1502 O O . LEU A 1 190 ? 4.443 -7.573 5.447 1.00 96.44 190 LEU A O 1
ATOM 1506 N N . VAL A 1 191 ? 4.405 -5.359 5.880 1.00 95.38 191 VAL A N 1
ATOM 1507 C CA . VAL A 1 191 ? 3.200 -5.358 6.715 1.00 95.38 191 VAL A CA 1
ATOM 1508 C C . VAL A 1 191 ? 2.125 -4.556 6.003 1.00 95.38 191 VAL A C 1
ATOM 1510 O O . VAL A 1 191 ? 2.374 -3.416 5.612 1.00 95.38 191 VAL A O 1
ATOM 1513 N N . VAL A 1 192 ? 0.934 -5.132 5.848 1.00 97.50 192 VAL A N 1
ATOM 1514 C CA . VAL A 1 192 ? -0.220 -4.474 5.226 1.00 97.50 192 VAL A CA 1
ATOM 1515 C C . VAL A 1 192 ? -1.409 -4.521 6.169 1.00 97.50 192 VAL A C 1
ATOM 1517 O O . VAL A 1 192 ? -1.792 -5.578 6.675 1.00 97.50 192 VAL A O 1
ATOM 1520 N N . PHE A 1 193 ? -1.987 -3.350 6.388 1.00 94.00 193 PHE A N 1
ATOM 1521 C CA . PHE A 1 193 ? -3.129 -3.117 7.250 1.00 94.00 193 PHE A CA 1
ATOM 1522 C C . PHE A 1 193 ? -4.302 -2.619 6.421 1.00 94.00 193 PHE A C 1
ATOM 1524 O O . PHE A 1 193 ? -4.154 -1.725 5.587 1.00 94.00 193 PHE A O 1
ATOM 1531 N N . ASP A 1 194 ? -5.466 -3.194 6.667 1.00 92.88 194 ASP A N 1
ATOM 1532 C CA . ASP A 1 194 ? -6.720 -2.778 6.064 1.00 92.88 194 ASP A CA 1
ATOM 1533 C C . ASP A 1 194 ? -7.430 -1.784 6.984 1.00 92.88 194 ASP A C 1
ATOM 1535 O O . ASP A 1 194 ? -7.799 -2.119 8.110 1.00 92.88 194 ASP A O 1
ATOM 1539 N N . PHE A 1 195 ? -7.615 -0.551 6.511 1.00 89.31 195 PHE A N 1
ATOM 1540 C CA . PHE A 1 195 ? -8.264 0.508 7.284 1.00 89.31 195 PHE A CA 1
ATOM 1541 C C . PHE A 1 195 ? -9.792 0.417 7.277 1.00 89.31 195 PHE A C 1
ATOM 1543 O O . PHE A 1 195 ? -10.430 1.114 8.064 1.00 89.31 195 PHE A O 1
ATOM 1550 N N . GLU A 1 196 ? -10.389 -0.444 6.447 1.00 86.56 196 GLU A N 1
ATOM 1551 C CA . GLU A 1 196 ? -11.822 -0.740 6.528 1.00 86.56 196 GLU A CA 1
ATOM 1552 C C . GLU A 1 196 ? -12.119 -1.763 7.625 1.00 86.56 196 GLU A C 1
ATOM 1554 O O . GLU A 1 196 ? -13.027 -1.559 8.433 1.00 86.56 196 GLU A O 1
ATOM 1559 N N . THR A 1 197 ? -11.344 -2.850 7.686 1.00 85.12 197 THR A N 1
ATOM 1560 C CA . THR A 1 197 ? -11.526 -3.905 8.700 1.00 85.12 197 THR A CA 1
ATOM 1561 C C . THR A 1 197 ? -10.721 -3.678 9.977 1.00 85.12 197 THR A C 1
ATOM 1563 O O . THR A 1 197 ? -10.950 -4.372 10.966 1.00 85.12 197 THR A O 1
ATOM 1566 N N . MET A 1 198 ? -9.817 -2.696 9.977 1.00 82.81 198 MET A N 1
ATOM 1567 C CA . MET A 1 198 ? -8.941 -2.336 11.094 1.00 82.81 198 MET A CA 1
ATOM 1568 C C . MET A 1 198 ? -8.032 -3.485 11.559 1.00 82.81 198 MET A C 1
ATOM 1570 O O . MET A 1 198 ? -7.760 -3.621 12.751 1.00 82.81 198 MET A O 1
ATOM 1574 N N . ASN A 1 199 ? -7.537 -4.296 10.619 1.00 83.12 199 ASN A N 1
ATOM 1575 C CA . ASN A 1 199 ? -6.691 -5.457 10.900 1.00 83.12 199 ASN A CA 1
ATOM 1576 C C . ASN A 1 199 ? -5.460 -5.527 9.989 1.00 83.12 199 ASN A C 1
ATOM 1578 O O . ASN A 1 199 ? -5.463 -5.055 8.852 1.00 83.12 199 ASN A O 1
ATOM 1582 N N . VAL A 1 200 ? -4.407 -6.190 10.476 1.00 88.31 200 VAL A N 1
ATOM 1583 C CA . VAL A 1 200 ? -3.282 -6.614 9.632 1.00 88.31 200 VAL A CA 1
ATOM 1584 C C . VAL A 1 200 ? -3.753 -7.781 8.763 1.00 88.31 200 VAL A C 1
ATOM 1586 O O . VAL A 1 200 ? -4.105 -8.835 9.286 1.00 88.31 200 VAL A O 1
ATOM 1589 N N . VAL A 1 201 ? -3.752 -7.591 7.444 1.00 93.56 201 VAL A N 1
ATOM 1590 C CA . VAL A 1 201 ? -4.211 -8.592 6.460 1.00 93.56 201 VAL A CA 1
ATOM 1591 C C . VAL A 1 201 ? -3.059 -9.351 5.813 1.00 93.56 201 VAL A C 1
ATOM 1593 O O . VAL A 1 201 ? -3.245 -10.450 5.300 1.00 93.56 201 VAL A O 1
ATOM 1596 N N . PHE A 1 202 ? -1.852 -8.788 5.866 1.00 96.38 202 PHE A N 1
ATOM 1597 C CA . PHE A 1 202 ? -0.654 -9.433 5.358 1.00 96.38 202 PHE A CA 1
ATOM 1598 C C . PHE A 1 202 ? 0.556 -9.049 6.201 1.00 96.38 202 PHE A C 1
ATOM 1600 O O . PHE A 1 202 ? 0.746 -7.882 6.547 1.00 96.38 202 PHE A O 1
ATOM 1607 N N . ASN A 1 203 ? 1.385 -10.037 6.522 1.00 94.94 203 ASN A N 1
ATOM 1608 C CA . ASN A 1 203 ? 2.640 -9.824 7.222 1.00 94.94 203 ASN A CA 1
ATOM 1609 C C . ASN A 1 203 ? 3.665 -10.852 6.745 1.00 94.94 203 ASN A C 1
ATOM 1611 O O . ASN A 1 203 ? 3.496 -12.053 6.961 1.00 94.94 203 ASN A O 1
ATOM 1615 N N . GLN A 1 204 ? 4.729 -10.372 6.114 1.00 93.56 204 GLN A N 1
ATOM 1616 C CA . GLN A 1 204 ? 5.860 -11.189 5.713 1.00 93.56 204 GLN A CA 1
ATOM 1617 C C . GLN A 1 204 ? 7.145 -10.579 6.251 1.00 93.56 204 GLN A C 1
ATOM 1619 O O . GLN A 1 204 ? 7.496 -9.453 5.916 1.00 93.56 204 GLN A O 1
ATOM 1624 N N . THR A 1 205 ? 7.871 -11.348 7.054 1.00 92.12 205 THR A N 1
ATOM 1625 C CA . THR A 1 205 ? 9.170 -10.965 7.612 1.00 92.12 205 THR A CA 1
ATOM 1626 C C . T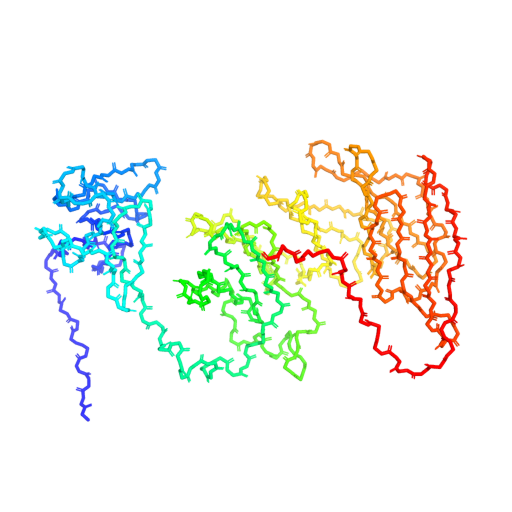HR A 1 205 ? 10.306 -11.712 6.919 1.00 92.12 205 THR A C 1
ATOM 1628 O O . THR A 1 205 ? 10.071 -12.676 6.186 1.00 92.12 205 THR A O 1
ATOM 1631 N N . ASN A 1 206 ? 11.547 -11.276 7.154 1.00 88.94 206 ASN A N 1
ATOM 1632 C CA . ASN A 1 206 ? 12.757 -11.893 6.597 1.00 88.94 206 ASN A CA 1
ATOM 1633 C C . ASN A 1 206 ? 12.766 -11.941 5.061 1.00 88.94 206 ASN A C 1
ATOM 1635 O O . ASN A 1 206 ? 13.201 -12.923 4.452 1.00 88.94 206 ASN A O 1
ATOM 1639 N N . LEU A 1 207 ? 12.281 -10.878 4.420 1.00 89.81 207 LEU A N 1
ATOM 1640 C CA . LEU A 1 207 ? 12.523 -10.663 3.002 1.00 89.81 207 LEU A CA 1
ATOM 1641 C C . LEU A 1 207 ? 14.033 -10.603 2.766 1.00 89.81 207 LEU A C 1
ATOM 1643 O O . LEU A 1 207 ? 14.789 -10.074 3.576 1.00 89.81 207 LEU A O 1
ATOM 1647 N N . ALA A 1 208 ? 14.479 -11.140 1.633 1.00 85.75 208 ALA A N 1
ATOM 1648 C CA . ALA A 1 208 ? 15.904 -11.181 1.310 1.00 85.75 208 ALA A CA 1
ATOM 1649 C C . ALA A 1 208 ? 16.541 -9.781 1.223 1.00 85.75 208 ALA A C 1
ATOM 1651 O O . ALA A 1 208 ? 17.753 -9.651 1.382 1.00 85.75 208 ALA A O 1
ATOM 1652 N N . TYR A 1 209 ? 15.726 -8.755 0.963 1.00 85.75 209 TYR A N 1
ATOM 1653 C CA . TYR A 1 209 ? 16.161 -7.377 0.797 1.00 85.75 209 TYR A CA 1
ATOM 1654 C C . TYR A 1 209 ? 15.125 -6.405 1.341 1.00 85.75 209 TYR A C 1
ATOM 1656 O O . TYR A 1 209 ? 13.926 -6.704 1.381 1.00 85.75 209 TYR A O 1
ATOM 1664 N N . ASP A 1 210 ? 15.610 -5.211 1.648 1.00 88.75 210 ASP A N 1
ATOM 1665 C CA . ASP A 1 210 ? 14.823 -4.127 2.201 1.00 88.75 210 ASP A CA 1
ATOM 1666 C C . ASP A 1 210 ? 14.116 -3.353 1.084 1.00 88.75 210 ASP A C 1
ATOM 1668 O O . ASP A 1 210 ? 14.636 -2.385 0.516 1.00 88.75 210 ASP A O 1
ATOM 1672 N N . GLN A 1 211 ? 12.935 -3.839 0.716 1.00 90.50 211 GLN A N 1
ATOM 1673 C CA . GLN A 1 211 ? 12.220 -3.385 -0.469 1.00 90.50 211 GLN A CA 1
ATOM 1674 C C . GLN A 1 211 ? 11.803 -1.912 -0.370 1.00 90.50 211 GLN A C 1
ATOM 1676 O O . GLN A 1 211 ? 11.486 -1.386 0.698 1.00 90.50 211 GLN A O 1
ATOM 1681 N N . ASN A 1 212 ? 11.755 -1.248 -1.522 1.00 90.75 212 ASN A N 1
ATOM 1682 C CA . ASN A 1 212 ? 11.188 0.088 -1.674 1.00 90.75 212 ASN A CA 1
ATOM 1683 C C . ASN A 1 212 ? 9.991 0.028 -2.616 1.00 90.75 212 ASN A C 1
ATOM 1685 O O . ASN A 1 212 ? 9.957 -0.787 -3.540 1.00 90.75 212 ASN A O 1
ATOM 1689 N N . VAL A 1 213 ? 9.030 0.921 -2.410 1.00 91.81 213 VAL A N 1
ATOM 1690 C CA . VAL A 1 213 ? 7.876 1.069 -3.293 1.00 91.81 213 VAL A CA 1
ATOM 1691 C C . VAL A 1 213 ? 8.324 1.738 -4.587 1.00 91.81 213 VAL A C 1
ATOM 1693 O O . VAL A 1 213 ? 8.766 2.886 -4.576 1.00 91.81 213 VAL A O 1
ATOM 1696 N N . GLN A 1 214 ? 8.193 1.018 -5.699 1.00 87.94 214 GLN A N 1
ATOM 1697 C CA . GLN A 1 214 ? 8.567 1.488 -7.034 1.00 87.94 214 GLN A CA 1
ATOM 1698 C C . GLN A 1 214 ? 7.366 2.066 -7.783 1.00 87.94 214 GLN A C 1
ATOM 1700 O O . GLN A 1 214 ? 7.475 3.090 -8.456 1.00 87.94 214 GLN A O 1
ATOM 1705 N N . TYR A 1 215 ? 6.207 1.411 -7.668 1.00 88.69 215 TYR A N 1
ATOM 1706 C CA . TYR A 1 215 ? 4.985 1.823 -8.352 1.00 88.69 215 TYR A CA 1
ATOM 1707 C C . TYR A 1 215 ? 3.737 1.310 -7.639 1.00 88.69 215 TYR A C 1
ATOM 1709 O O . TYR A 1 215 ? 3.759 0.236 -7.043 1.00 88.69 215 TYR A O 1
ATOM 1717 N N . ILE A 1 216 ? 2.645 2.069 -7.715 1.00 91.50 216 ILE A N 1
ATOM 1718 C CA . ILE A 1 216 ? 1.345 1.689 -7.157 1.00 91.50 216 ILE A CA 1
ATOM 1719 C C . ILE A 1 216 ? 0.303 1.820 -8.266 1.00 91.50 216 ILE A C 1
ATOM 1721 O O . ILE A 1 216 ? 0.025 2.926 -8.731 1.00 91.50 216 ILE A O 1
ATOM 1725 N N . ASP A 1 217 ? -0.280 0.694 -8.659 1.00 91.50 217 ASP A N 1
ATOM 1726 C CA . ASP A 1 217 ? -1.447 0.631 -9.529 1.00 91.50 217 ASP A CA 1
ATOM 1727 C C . ASP A 1 217 ? -2.706 0.647 -8.658 1.00 91.50 217 ASP A C 1
ATOM 1729 O O . ASP A 1 217 ? -3.112 -0.375 -8.098 1.00 91.50 217 ASP A O 1
ATOM 1733 N N . GLN A 1 218 ? -3.312 1.828 -8.520 1.00 89.19 218 GLN A N 1
ATOM 1734 C CA . GLN A 1 218 ? -4.526 2.005 -7.717 1.00 89.19 218 GLN A CA 1
ATOM 1735 C C . GLN A 1 218 ? -5.733 1.262 -8.304 1.00 89.19 218 GLN A C 1
ATOM 1737 O O . GLN A 1 218 ? -6.588 0.805 -7.551 1.00 89.19 218 GLN A O 1
ATOM 1742 N N . ALA A 1 219 ? -5.814 1.130 -9.631 1.00 88.88 219 ALA A N 1
ATOM 1743 C CA . ALA A 1 219 ? -6.973 0.543 -10.297 1.00 88.88 219 ALA A CA 1
ATOM 1744 C C . ALA A 1 219 ? -7.016 -0.975 -10.098 1.00 88.88 219 ALA A C 1
ATOM 1746 O O . ALA A 1 219 ? -8.056 -1.528 -9.745 1.00 88.88 219 ALA A O 1
ATOM 1747 N N . ASN A 1 220 ? -5.871 -1.640 -10.270 1.00 91.38 220 ASN A N 1
ATOM 1748 C CA . ASN A 1 220 ? -5.763 -3.086 -10.073 1.00 91.38 220 ASN A CA 1
ATOM 1749 C C . ASN A 1 220 ? -5.381 -3.479 -8.643 1.00 91.38 220 ASN A C 1
ATOM 1751 O O . ASN A 1 220 ? -5.348 -4.671 -8.344 1.00 91.38 220 ASN A O 1
ATOM 1755 N N . GLN A 1 221 ? -5.103 -2.504 -7.776 1.00 94.38 221 GLN A N 1
ATOM 1756 C CA . GLN A 1 221 ? -4.621 -2.678 -6.407 1.00 94.38 221 GLN A CA 1
ATOM 1757 C C . GLN A 1 221 ? -3.345 -3.531 -6.313 1.00 94.38 221 GLN A C 1
ATOM 1759 O O . GLN A 1 221 ? -3.273 -4.518 -5.577 1.00 94.38 221 GLN A O 1
ATOM 1764 N N . ILE A 1 222 ? -2.336 -3.153 -7.102 1.00 95.19 222 ILE A N 1
ATOM 1765 C CA . ILE A 1 222 ? -1.029 -3.820 -7.156 1.00 95.19 222 ILE A CA 1
ATOM 1766 C C . ILE A 1 222 ? 0.058 -2.838 -6.740 1.00 95.19 222 ILE A C 1
ATOM 1768 O O . ILE A 1 222 ? 0.090 -1.693 -7.193 1.00 95.19 222 ILE A O 1
ATOM 1772 N N . VAL A 1 223 ? 0.981 -3.294 -5.898 1.00 95.50 223 VAL A N 1
ATOM 1773 C CA . VAL A 1 223 ? 2.116 -2.494 -5.435 1.00 95.50 223 VAL A CA 1
ATOM 1774 C C . VAL A 1 223 ? 3.405 -3.167 -5.854 1.00 95.50 223 VAL A C 1
ATOM 1776 O O . VAL A 1 223 ? 3.744 -4.240 -5.365 1.00 95.50 223 VAL A O 1
ATOM 1779 N N . PHE A 1 224 ? 4.138 -2.519 -6.746 1.00 92.88 224 PHE A N 1
ATOM 1780 C CA . PHE A 1 224 ? 5.443 -2.973 -7.192 1.00 92.88 224 PHE A CA 1
ATOM 1781 C C . PHE A 1 224 ? 6.520 -2.543 -6.212 1.00 92.88 224 PHE A C 1
ATOM 1783 O O . PHE A 1 224 ? 6.642 -1.366 -5.854 1.00 92.88 224 PHE A O 1
ATOM 1790 N N . LEU A 1 225 ? 7.318 -3.522 -5.817 1.00 91.94 225 LEU A N 1
ATOM 1791 C CA . LEU A 1 225 ? 8.381 -3.423 -4.842 1.00 91.94 225 LEU A CA 1
ATOM 1792 C C . LEU A 1 225 ? 9.710 -3.796 -5.503 1.00 91.94 225 LEU A C 1
ATOM 1794 O O . LEU A 1 225 ? 9.775 -4.673 -6.368 1.00 91.94 225 LEU A O 1
ATOM 1798 N N . GLY A 1 226 ? 10.776 -3.118 -5.096 1.00 86.69 226 GLY A N 1
ATOM 1799 C CA . GLY A 1 226 ? 12.107 -3.390 -5.617 1.00 86.69 226 GLY A CA 1
ATOM 1800 C C . GLY A 1 226 ? 13.215 -2.790 -4.767 1.00 86.69 226 GLY A C 1
ATOM 1801 O O . GLY A 1 226 ? 13.024 -1.801 -4.050 1.00 86.69 226 GLY A O 1
ATOM 1802 N N . PHE A 1 227 ? 14.397 -3.374 -4.904 1.00 80.06 227 PHE A N 1
ATOM 1803 C CA . PHE A 1 227 ? 15.647 -2.891 -4.336 1.00 80.06 227 PHE A CA 1
ATOM 1804 C C . PHE A 1 227 ? 16.607 -2.537 -5.477 1.00 80.06 227 PHE A C 1
ATOM 1806 O O . PHE A 1 227 ? 16.577 -3.172 -6.533 1.00 80.06 227 PHE A O 1
ATOM 1813 N N . ASN A 1 228 ? 17.434 -1.508 -5.283 1.00 64.69 228 ASN A N 1
ATOM 1814 C CA . ASN A 1 228 ? 18.391 -1.085 -6.303 1.00 64.69 228 ASN A CA 1
ATOM 1815 C C . ASN A 1 228 ? 19.339 -2.253 -6.637 1.00 64.69 228 ASN A C 1
ATOM 1817 O O . ASN A 1 228 ? 19.831 -2.912 -5.731 1.00 64.69 228 ASN A O 1
ATOM 1821 N N . GLU A 1 229 ? 19.620 -2.474 -7.926 1.00 60.50 229 GLU A N 1
ATOM 1822 C CA . GLU A 1 229 ? 20.624 -3.441 -8.424 1.00 60.50 229 GLU A CA 1
ATOM 1823 C C . GLU A 1 229 ? 20.231 -4.934 -8.432 1.00 60.50 229 GLU A C 1
ATOM 1825 O O . GLU A 1 229 ? 21.109 -5.796 -8.523 1.00 60.50 229 GLU A O 1
ATOM 1830 N N . ILE A 1 230 ? 18.937 -5.280 -8.383 1.00 66.56 230 ILE A N 1
ATOM 1831 C CA . ILE A 1 230 ? 18.498 -6.689 -8.418 1.00 66.56 230 ILE A CA 1
ATOM 1832 C C . ILE A 1 230 ? 17.665 -6.991 -9.662 1.00 66.56 230 ILE A C 1
ATOM 1834 O O . ILE A 1 230 ? 16.845 -6.195 -10.108 1.00 66.56 230 ILE A O 1
ATOM 1838 N N . TYR A 1 231 ? 17.856 -8.206 -10.172 1.00 74.75 231 TYR A N 1
ATOM 1839 C CA . TYR A 1 231 ? 17.061 -8.827 -11.226 1.00 74.75 231 TYR A CA 1
ATOM 1840 C C . TYR A 1 231 ? 15.607 -9.088 -10.828 1.00 74.75 231 TYR A C 1
ATOM 1842 O O . TYR A 1 231 ? 14.811 -9.445 -11.676 1.00 74.75 231 TYR A O 1
ATOM 1850 N N . ASP A 1 232 ? 15.232 -8.986 -9.559 1.00 83.12 232 ASP A N 1
ATOM 1851 C CA . ASP A 1 232 ? 13.929 -9.444 -9.098 1.00 83.12 232 ASP A CA 1
ATOM 1852 C C . ASP A 1 232 ? 12.954 -8.280 -8.974 1.00 83.12 232 ASP A C 1
ATOM 1854 O O . ASP A 1 232 ? 13.212 -7.304 -8.268 1.00 83.12 232 ASP A O 1
ATOM 1858 N N . ILE A 1 233 ? 11.800 -8.428 -9.617 1.00 84.06 233 ILE A N 1
ATOM 1859 C CA . ILE A 1 233 ? 10.637 -7.596 -9.357 1.00 84.06 233 ILE A CA 1
ATOM 1860 C C . ILE A 1 233 ? 9.724 -8.311 -8.369 1.00 84.06 233 ILE A C 1
ATOM 1862 O O . ILE A 1 233 ? 9.391 -9.488 -8.539 1.00 84.06 233 ILE A O 1
ATOM 1866 N N . PHE A 1 234 ? 9.316 -7.583 -7.338 1.00 90.81 234 PHE A N 1
ATOM 1867 C CA . PHE A 1 234 ? 8.304 -8.028 -6.399 1.00 90.81 234 PHE A CA 1
ATOM 1868 C C . PHE A 1 234 ? 7.022 -7.244 -6.655 1.00 90.81 234 PHE A C 1
ATOM 1870 O O . PHE A 1 234 ? 7.066 -6.055 -6.973 1.00 90.81 234 PHE A O 1
ATOM 1877 N N . TRP A 1 235 ? 5.869 -7.885 -6.507 1.00 93.81 235 TRP A N 1
ATOM 1878 C CA . TRP A 1 235 ? 4.606 -7.158 -6.459 1.00 93.81 235 TRP A CA 1
ATOM 1879 C C . TRP A 1 235 ? 3.682 -7.761 -5.419 1.00 93.81 235 TRP A C 1
ATOM 1881 O O . TRP A 1 235 ? 3.476 -8.975 -5.362 1.00 93.81 235 TRP A O 1
ATOM 1891 N N . TYR A 1 236 ? 3.149 -6.889 -4.576 1.00 97.06 236 TYR A N 1
ATOM 1892 C CA . TYR A 1 236 ? 2.095 -7.226 -3.647 1.00 97.06 236 TYR A CA 1
ATOM 1893 C C . TYR A 1 236 ? 0.752 -7.026 -4.340 1.00 97.06 236 TYR A C 1
ATOM 1895 O O . TYR A 1 236 ? 0.455 -5.936 -4.836 1.00 97.06 236 TYR A O 1
ATOM 1903 N N . ASP A 1 237 ? -0.042 -8.085 -4.383 1.00 96.69 237 ASP A N 1
ATOM 1904 C CA . ASP A 1 237 ? -1.411 -8.052 -4.863 1.00 96.69 237 ASP A CA 1
ATOM 1905 C C . ASP A 1 237 ? -2.345 -7.961 -3.649 1.00 96.69 237 ASP A C 1
ATOM 1907 O O . ASP A 1 237 ? -2.508 -8.901 -2.868 1.00 96.69 237 ASP A O 1
ATOM 1911 N N . ALA A 1 238 ? -2.939 -6.777 -3.485 1.00 95.88 238 ALA A N 1
ATOM 1912 C CA . ALA A 1 238 ? -3.737 -6.445 -2.314 1.00 95.88 238 ALA A CA 1
ATOM 1913 C C . ALA A 1 238 ? -5.106 -7.135 -2.291 1.00 95.88 238 ALA A C 1
ATOM 1915 O O . ALA A 1 238 ? -5.715 -7.209 -1.230 1.00 95.88 238 ALA A O 1
ATOM 1916 N N . LEU A 1 239 ? -5.583 -7.654 -3.427 1.00 94.38 239 LEU A N 1
ATOM 1917 C CA . LEU A 1 239 ? -6.860 -8.368 -3.491 1.00 94.38 239 LEU A CA 1
ATOM 1918 C C . LEU A 1 239 ? -6.720 -9.824 -3.045 1.00 94.38 239 LEU A C 1
ATOM 1920 O O . LEU A 1 239 ? -7.636 -10.367 -2.435 1.00 94.38 239 LEU A O 1
ATOM 1924 N N . ASN A 1 240 ? -5.578 -10.448 -3.344 1.00 95.69 240 ASN A N 1
ATOM 1925 C CA . ASN A 1 240 ? -5.303 -11.842 -2.991 1.00 95.69 240 ASN A CA 1
ATOM 1926 C C . ASN A 1 240 ? -4.385 -11.997 -1.768 1.00 95.69 240 ASN A C 1
ATOM 1928 O O . ASN A 1 240 ? -4.100 -13.126 -1.367 1.00 95.69 240 ASN A O 1
ATOM 1932 N N . TYR A 1 241 ? -3.912 -10.890 -1.187 1.00 95.75 241 TYR A N 1
ATOM 1933 C CA . TYR A 1 241 ? -2.996 -10.862 -0.042 1.00 95.75 241 TYR A CA 1
ATOM 1934 C C . TYR A 1 241 ? -1.743 -11.719 -0.263 1.00 95.75 241 TYR A C 1
ATOM 1936 O O . TYR A 1 241 ? -1.342 -12.514 0.587 1.00 95.75 241 TYR A O 1
ATOM 1944 N N . ASN A 1 242 ? -1.120 -11.581 -1.431 1.00 95.75 242 ASN A N 1
ATOM 1945 C CA . ASN A 1 242 ? 0.058 -12.350 -1.812 1.00 95.75 242 ASN A CA 1
ATOM 1946 C C . ASN A 1 242 ? 1.187 -11.444 -2.310 1.00 95.75 242 ASN A C 1
ATOM 1948 O O . ASN A 1 242 ? 0.992 -10.503 -3.080 1.00 95.75 242 ASN A O 1
ATOM 1952 N N . LEU A 1 243 ? 2.405 -11.770 -1.875 1.00 95.75 243 LEU A N 1
ATOM 1953 C CA . LEU A 1 243 ? 3.626 -11.189 -2.411 1.00 95.75 243 LEU A CA 1
ATOM 1954 C C . LEU A 1 243 ? 4.201 -12.133 -3.463 1.00 95.75 243 LEU A C 1
ATOM 1956 O O . LEU A 1 243 ? 4.581 -13.266 -3.167 1.00 95.75 243 LEU A O 1
ATOM 1960 N N . ASN A 1 244 ? 4.281 -11.645 -4.691 1.00 94.25 244 ASN A N 1
ATOM 1961 C CA . ASN A 1 244 ? 4.796 -12.388 -5.826 1.00 94.25 244 ASN A CA 1
ATOM 1962 C C . ASN A 1 244 ? 6.199 -11.904 -6.190 1.00 94.25 244 ASN A C 1
ATOM 1964 O O . ASN A 1 244 ? 6.606 -10.790 -5.849 1.00 94.25 244 ASN A O 1
ATOM 1968 N N . LYS A 1 245 ? 6.938 -12.762 -6.893 1.00 91.38 245 LYS A N 1
ATOM 1969 C CA . LYS A 1 245 ? 8.318 -12.519 -7.303 1.00 91.38 245 LYS A CA 1
ATOM 1970 C C . LYS A 1 245 ? 8.538 -13.032 -8.717 1.00 91.38 245 LYS A C 1
ATOM 1972 O O . LYS A 1 245 ? 8.155 -14.158 -9.031 1.00 91.38 245 LYS A O 1
ATOM 1977 N N . GLN A 1 246 ? 9.248 -12.255 -9.526 1.00 87.62 246 GLN A N 1
ATOM 1978 C CA . GLN A 1 246 ? 9.737 -12.699 -10.823 1.00 87.62 246 GLN A CA 1
ATOM 1979 C C . GLN A 1 246 ? 11.153 -12.195 -11.072 1.00 87.62 246 GLN A C 1
ATOM 1981 O O . GLN A 1 246 ? 11.451 -11.022 -10.872 1.00 87.62 246 GLN A O 1
ATOM 1986 N N . THR A 1 247 ? 12.018 -13.088 -11.545 1.00 86.31 247 THR A N 1
ATOM 1987 C CA . THR A 1 247 ? 13.366 -12.724 -11.976 1.00 86.31 247 THR A CA 1
ATOM 1988 C C . THR A 1 247 ? 13.321 -12.219 -13.413 1.00 86.31 247 THR A C 1
ATOM 1990 O O . THR A 1 247 ? 12.839 -12.892 -14.325 1.00 86.31 247 THR A O 1
ATOM 1993 N N . LEU A 1 248 ? 13.821 -11.010 -13.597 1.00 78.94 248 LEU A N 1
ATOM 1994 C CA . LEU A 1 248 ? 13.988 -10.306 -14.850 1.00 78.94 248 LEU A CA 1
ATOM 1995 C C . LEU A 1 248 ? 15.364 -10.621 -15.447 1.00 78.94 248 LEU A C 1
ATOM 1997 O O . LEU A 1 248 ? 16.333 -10.844 -14.722 1.00 78.94 248 LEU A O 1
ATOM 2001 N N . PRO A 1 249 ? 15.496 -10.588 -16.778 1.00 74.06 249 PRO A N 1
ATOM 2002 C CA . PRO A 1 249 ? 16.773 -10.829 -17.445 1.00 74.06 249 PRO A CA 1
ATOM 2003 C C . PRO A 1 249 ? 17.765 -9.652 -17.351 1.00 74.06 249 PRO A C 1
ATOM 2005 O O . PRO A 1 249 ? 18.815 -9.700 -17.989 1.00 74.06 249 PRO A O 1
ATOM 2008 N N . TYR A 1 250 ? 17.454 -8.600 -16.586 1.00 70.38 250 TYR A N 1
ATOM 2009 C CA . TYR A 1 250 ? 18.229 -7.361 -16.531 1.00 70.38 250 TYR A CA 1
ATOM 2010 C C . TYR A 1 250 ? 18.346 -6.794 -15.108 1.00 70.38 250 TYR A C 1
ATOM 2012 O O . TYR A 1 250 ? 17.503 -7.065 -14.259 1.00 70.38 250 TYR A O 1
ATOM 2020 N N . ASN A 1 251 ? 19.381 -5.980 -14.871 1.00 64.06 251 ASN A N 1
ATOM 2021 C CA . ASN A 1 251 ? 19.887 -5.662 -13.526 1.00 64.06 251 ASN A CA 1
ATOM 2022 C C . ASN A 1 251 ? 19.340 -4.366 -12.917 1.00 64.06 251 ASN A C 1
ATOM 2024 O O . ASN A 1 251 ? 19.661 -4.055 -11.770 1.00 64.06 251 ASN A O 1
ATOM 2028 N N . PHE A 1 252 ? 18.633 -3.548 -13.694 1.00 64.31 252 PHE A N 1
ATOM 2029 C CA . PHE A 1 252 ? 18.273 -2.206 -13.260 1.00 64.31 252 PHE A CA 1
ATOM 2030 C C . PHE A 1 252 ? 16.833 -1.894 -13.638 1.00 64.31 252 PHE A C 1
ATOM 2032 O O . PHE A 1 252 ? 16.358 -2.296 -14.694 1.00 64.31 252 PHE A O 1
ATOM 2039 N N . LEU A 1 253 ? 16.132 -1.214 -12.737 1.00 66.88 253 LEU A N 1
ATOM 2040 C CA . LEU A 1 253 ? 14.771 -0.742 -12.925 1.00 66.88 253 LEU A CA 1
ATOM 2041 C C . LEU A 1 253 ? 14.787 0.757 -12.663 1.00 66.88 253 LEU A C 1
ATOM 2043 O O . LEU A 1 253 ? 15.049 1.196 -11.548 1.00 66.88 253 LEU A O 1
ATOM 2047 N N . ILE A 1 254 ? 14.551 1.547 -13.707 1.00 66.56 254 ILE A N 1
ATOM 2048 C CA . ILE A 1 254 ? 14.531 3.009 -13.613 1.00 66.56 254 ILE A CA 1
ATOM 2049 C C . ILE A 1 254 ? 13.119 3.492 -13.305 1.00 66.56 254 ILE A C 1
ATOM 2051 O O . ILE A 1 254 ? 12.931 4.413 -12.512 1.00 66.56 254 ILE A O 1
ATOM 2055 N N . LYS A 1 255 ? 12.119 2.927 -13.992 1.00 72.81 255 LYS A N 1
ATOM 2056 C CA . LYS A 1 255 ? 10.773 3.495 -13.991 1.00 72.81 255 LYS A CA 1
ATOM 2057 C C . LYS A 1 255 ? 9.701 2.496 -14.390 1.00 72.81 255 LYS A C 1
ATOM 2059 O O . LYS A 1 255 ? 9.898 1.701 -15.302 1.00 72.81 255 LYS A O 1
ATOM 2064 N N . PHE A 1 256 ? 8.537 2.646 -13.770 1.00 76.75 256 PHE A N 1
ATOM 2065 C CA . PHE A 1 256 ? 7.291 2.000 -14.161 1.00 76.75 256 PHE A CA 1
ATOM 2066 C C . PHE A 1 256 ? 6.353 3.000 -14.829 1.00 76.75 256 PHE A C 1
ATOM 2068 O O . PHE A 1 256 ? 6.209 4.143 -14.386 1.00 76.75 256 PHE A O 1
ATOM 2075 N N . ILE A 1 257 ? 5.700 2.557 -15.895 1.00 76.19 257 ILE A N 1
ATOM 2076 C CA . ILE A 1 257 ? 4.657 3.299 -16.590 1.00 76.19 257 ILE A CA 1
ATOM 2077 C C . ILE A 1 257 ? 3.508 2.333 -16.856 1.00 76.19 257 ILE A C 1
ATOM 2079 O O . ILE A 1 257 ? 3.649 1.398 -17.641 1.00 76.19 257 ILE A O 1
ATOM 2083 N N . GLN A 1 258 ? 2.362 2.572 -16.229 1.00 82.94 258 GLN A N 1
ATOM 2084 C CA . GLN A 1 258 ? 1.132 1.851 -16.539 1.00 82.94 258 GLN A CA 1
ATOM 2085 C C . GLN A 1 258 ? 0.523 2.367 -17.844 1.00 82.94 258 GLN A C 1
ATOM 2087 O O . GLN A 1 258 ? 0.447 3.575 -18.084 1.00 82.94 258 GLN A O 1
ATOM 2092 N N . ILE A 1 259 ? 0.103 1.424 -18.681 1.00 78.12 259 ILE A N 1
ATOM 2093 C CA . ILE A 1 259 ? -0.666 1.628 -19.900 1.00 78.12 259 ILE A CA 1
ATOM 2094 C C . ILE A 1 259 ? -1.887 0.722 -19.849 1.00 78.12 259 ILE A C 1
ATOM 2096 O O . ILE A 1 259 ? -1.811 -0.494 -20.027 1.00 78.12 259 ILE A O 1
ATOM 2100 N N . GLU A 1 260 ? -3.039 1.341 -19.684 1.00 77.00 260 GLU A N 1
ATOM 2101 C CA . GLU A 1 260 ? -4.335 0.699 -19.835 1.00 77.00 260 GLU A CA 1
ATOM 2102 C C . GLU A 1 260 ? -4.769 0.770 -21.293 1.00 77.00 260 GLU A C 1
ATOM 2104 O O . GLU A 1 260 ? -5.002 1.850 -21.841 1.00 77.00 260 GLU A O 1
ATOM 2109 N N . LYS A 1 261 ? -4.873 -0.383 -21.951 1.00 68.75 261 LYS A N 1
ATOM 2110 C CA . LYS A 1 261 ? -5.348 -0.455 -23.329 1.00 68.75 261 LYS A CA 1
ATOM 2111 C C . LYS A 1 261 ? -6.495 -1.446 -23.419 1.00 68.75 261 LYS A C 1
ATOM 2113 O O . LYS A 1 261 ? -6.308 -2.654 -23.293 1.00 68.75 261 LYS A O 1
ATOM 2118 N N . LYS A 1 262 ? -7.691 -0.923 -23.704 1.00 69.62 262 LYS A N 1
ATOM 2119 C CA . LYS A 1 262 ? -8.946 -1.692 -23.713 1.00 69.62 262 LYS A CA 1
ATOM 2120 C C . LYS A 1 262 ? -9.201 -2.324 -22.335 1.00 69.62 262 LYS A C 1
ATOM 2122 O O . LYS A 1 262 ? -9.418 -1.589 -21.385 1.00 69.62 262 LYS A O 1
ATOM 2127 N N . THR A 1 263 ? -9.178 -3.655 -22.245 1.00 69.19 263 THR A N 1
ATOM 2128 C CA . THR A 1 263 ? -9.394 -4.454 -21.026 1.00 69.19 263 THR A CA 1
ATOM 2129 C C . THR A 1 263 ? -8.094 -4.995 -20.430 1.00 69.19 263 THR A C 1
ATOM 2131 O O . THR A 1 263 ? -8.147 -5.817 -19.525 1.00 69.19 263 THR A O 1
ATOM 2134 N N . LYS A 1 264 ? -6.932 -4.600 -20.964 1.00 80.69 264 LYS A N 1
ATOM 2135 C CA . LYS A 1 264 ? -5.629 -5.096 -20.520 1.00 80.69 264 LYS A CA 1
ATOM 2136 C C . LYS A 1 264 ? -4.806 -3.980 -19.896 1.00 80.69 264 LYS A C 1
ATOM 2138 O O . LYS A 1 264 ? -4.672 -2.902 -20.485 1.00 80.69 264 LYS A O 1
ATOM 2143 N N . THR A 1 265 ? -4.190 -4.282 -18.761 1.00 87.00 265 THR A N 1
ATOM 2144 C CA . THR A 1 265 ? -3.200 -3.414 -18.126 1.00 87.00 265 THR A CA 1
ATOM 2145 C C . THR A 1 265 ? -1.805 -3.913 -18.462 1.00 87.00 265 THR A C 1
ATOM 2147 O O . THR A 1 265 ? -1.474 -5.078 -18.255 1.00 87.00 265 THR A O 1
ATOM 2150 N N . ASN A 1 266 ? -0.989 -3.021 -19.009 1.00 87.50 266 ASN A N 1
ATOM 2151 C CA . ASN A 1 266 ? 0.404 -3.280 -19.326 1.00 87.50 266 ASN A CA 1
ATOM 2152 C C . ASN A 1 266 ? 1.281 -2.325 -18.528 1.00 87.50 266 ASN A C 1
ATOM 2154 O O . ASN A 1 266 ? 0.929 -1.165 -18.335 1.00 87.50 266 ASN A O 1
ATOM 2158 N N . TYR A 1 267 ? 2.448 -2.790 -18.122 1.00 87.06 267 TYR A N 1
ATOM 2159 C CA . TYR A 1 267 ? 3.460 -1.996 -17.454 1.00 87.06 267 TYR A CA 1
ATOM 2160 C C . TYR A 1 267 ? 4.677 -1.934 -18.360 1.00 87.06 267 TYR A C 1
ATOM 2162 O O . TYR A 1 267 ? 5.310 -2.952 -18.643 1.00 87.06 267 TYR A O 1
ATOM 2170 N N . ILE A 1 268 ? 5.007 -0.736 -18.830 1.00 82.12 268 ILE A N 1
ATOM 2171 C CA . ILE A 1 268 ? 6.320 -0.485 -19.402 1.00 82.12 268 ILE A CA 1
ATOM 2172 C C . ILE A 1 268 ? 7.276 -0.279 -18.243 1.00 82.12 268 ILE A C 1
ATOM 2174 O O . ILE A 1 268 ? 7.104 0.623 -17.420 1.00 82.12 268 ILE A O 1
ATOM 2178 N N . ILE A 1 269 ? 8.296 -1.115 -18.214 1.00 81.75 269 ILE A N 1
ATOM 2179 C CA . ILE A 1 269 ? 9.345 -1.080 -17.220 1.00 81.75 269 ILE A CA 1
ATOM 2180 C C . ILE A 1 269 ? 10.615 -0.658 -17.935 1.00 81.75 269 ILE A C 1
ATOM 2182 O O . ILE A 1 269 ? 11.133 -1.372 -18.796 1.00 81.75 269 ILE A O 1
ATOM 2186 N N . GLN A 1 270 ? 11.093 0.534 -17.601 1.00 77.31 270 GLN A N 1
ATOM 2187 C CA . GLN A 1 270 ? 12.359 1.031 -18.103 1.00 77.31 270 GLN A CA 1
ATOM 2188 C C . GLN A 1 270 ? 13.486 0.332 -17.349 1.00 77.31 270 GLN A C 1
ATOM 2190 O O . GLN A 1 270 ? 13.622 0.500 -16.137 1.00 77.31 270 GLN A O 1
ATOM 2195 N N . ILE A 1 271 ? 14.277 -0.446 -18.078 1.00 75.56 271 ILE A N 1
ATOM 2196 C CA . ILE A 1 271 ? 15.347 -1.267 -17.520 1.00 75.56 271 ILE A CA 1
ATOM 2197 C C . ILE A 1 271 ? 16.664 -0.486 -17.512 1.00 75.56 271 ILE A C 1
ATOM 2199 O O . ILE A 1 271 ? 17.411 -0.488 -16.543 1.00 75.56 271 ILE A O 1
ATOM 2203 N N . ASP A 1 272 ? 16.955 0.226 -18.596 1.00 70.88 272 ASP A N 1
ATOM 2204 C CA . ASP A 1 272 ? 18.099 1.128 -18.663 1.00 70.88 272 ASP A CA 1
ATOM 2205 C C . ASP A 1 272 ? 17.721 2.418 -19.408 1.00 70.88 272 ASP A C 1
ATOM 2207 O O . ASP A 1 272 ? 16.552 2.680 -19.704 1.00 70.88 272 ASP A O 1
ATOM 2211 N N . PHE A 1 273 ? 18.694 3.286 -19.681 1.00 67.25 273 PHE A N 1
ATOM 2212 C CA . PHE A 1 273 ? 18.438 4.569 -20.343 1.00 67.25 273 PHE A CA 1
ATOM 2213 C C . PHE A 1 273 ? 17.854 4.447 -21.762 1.00 67.25 273 PHE A C 1
ATOM 2215 O O . PHE A 1 273 ? 17.355 5.439 -22.295 1.00 67.25 273 PHE A O 1
ATOM 2222 N N . VAL A 1 274 ? 17.916 3.262 -22.368 1.00 66.88 274 VAL A N 1
ATOM 2223 C CA . VAL A 1 274 ? 17.574 2.994 -23.770 1.00 66.88 274 VAL A CA 1
ATOM 2224 C C . VAL A 1 274 ? 16.520 1.889 -23.895 1.00 66.88 274 VAL A C 1
ATOM 2226 O O . VAL A 1 274 ? 15.629 1.968 -24.740 1.00 66.88 274 VAL A O 1
ATOM 2229 N N . ASN A 1 275 ? 16.591 0.872 -23.041 1.00 73.81 275 ASN A N 1
ATOM 2230 C CA . ASN A 1 275 ? 15.788 -0.332 -23.118 1.00 73.81 275 ASN A CA 1
ATOM 2231 C C . ASN A 1 275 ? 14.623 -0.287 -22.134 1.00 73.81 275 ASN A C 1
ATOM 2233 O O . ASN A 1 275 ? 14.776 -0.021 -20.939 1.00 73.81 275 ASN A O 1
ATOM 2237 N N . SER A 1 276 ? 13.443 -0.616 -22.647 1.00 79.75 276 SER A N 1
ATOM 2238 C CA . SER A 1 276 ? 12.254 -0.873 -21.842 1.00 79.75 276 SER A CA 1
ATOM 2239 C C . SER A 1 276 ? 11.648 -2.222 -22.212 1.00 79.75 276 SER A C 1
ATOM 2241 O O . SER A 1 276 ? 11.648 -2.615 -23.382 1.00 79.75 276 SER A O 1
ATOM 2243 N N . MET A 1 277 ? 11.109 -2.913 -21.214 1.00 81.19 277 MET A N 1
ATOM 2244 C CA . MET A 1 277 ? 10.312 -4.127 -21.382 1.00 81.19 277 MET A CA 1
ATOM 2245 C C . MET A 1 277 ? 8.842 -3.835 -21.114 1.00 81.19 277 MET A C 1
ATOM 2247 O O . MET A 1 277 ? 8.508 -2.866 -20.433 1.00 81.19 277 MET A O 1
ATOM 2251 N N . ILE A 1 278 ? 7.969 -4.689 -21.636 1.00 84.50 278 ILE A N 1
ATOM 2252 C CA . ILE A 1 278 ? 6.536 -4.625 -21.370 1.00 84.50 278 ILE A CA 1
ATOM 2253 C C . ILE A 1 278 ? 6.143 -5.877 -20.591 1.00 84.50 278 ILE A C 1
ATOM 2255 O O . ILE A 1 278 ? 6.442 -6.995 -21.015 1.00 84.50 278 ILE A O 1
ATOM 2259 N N . MET A 1 279 ? 5.465 -5.683 -19.467 1.00 87.75 279 MET A N 1
ATOM 2260 C CA . MET A 1 279 ? 4.776 -6.744 -18.741 1.00 87.75 279 MET A CA 1
ATOM 2261 C C . MET A 1 279 ? 3.269 -6.550 -18.871 1.00 87.75 279 MET A C 1
ATOM 2263 O O . MET A 1 279 ? 2.788 -5.426 -18.794 1.00 87.75 279 MET A O 1
ATOM 2267 N N . GLU A 1 280 ? 2.521 -7.628 -19.051 1.00 89.38 280 GLU A N 1
ATOM 2268 C CA . GLU A 1 280 ? 1.059 -7.609 -19.100 1.00 89.38 280 GLU A CA 1
ATOM 2269 C C . GLU A 1 280 ? 0.498 -8.251 -17.828 1.00 89.38 280 GLU A C 1
ATOM 2271 O O . GLU A 1 280 ? 0.863 -9.385 -17.502 1.00 89.38 280 GLU A O 1
ATOM 2276 N N . LEU A 1 281 ? -0.407 -7.549 -17.140 1.00 91.31 281 LEU A N 1
ATOM 2277 C CA . LEU A 1 281 ? -1.184 -8.124 -16.046 1.00 91.31 281 LEU A CA 1
ATOM 2278 C C . LEU A 1 281 ? -2.189 -9.127 -16.610 1.00 91.31 281 LEU A C 1
ATOM 2280 O O . LEU A 1 281 ? -3.072 -8.760 -17.388 1.00 91.31 281 LEU A O 1
ATOM 2284 N N . GLN A 1 282 ? -2.038 -10.386 -16.219 1.00 91.75 282 GLN A N 1
ATOM 2285 C CA . GLN A 1 282 ? -2.937 -11.465 -16.605 1.00 91.75 282 GLN A CA 1
ATOM 2286 C C . GLN A 1 282 ? -4.183 -11.495 -15.708 1.00 91.75 282 GLN A C 1
ATOM 2288 O O . GLN A 1 282 ? -4.205 -10.919 -14.620 1.00 91.75 282 GLN A O 1
ATOM 2293 N N . GLU A 1 283 ? -5.232 -12.193 -16.152 1.00 89.06 283 GLU A N 1
ATOM 2294 C CA . GLU A 1 283 ? -6.482 -12.340 -15.385 1.00 89.06 283 GLU A CA 1
ATOM 2295 C C . GLU A 1 283 ? -6.271 -13.056 -14.042 1.00 89.06 283 GLU A C 1
ATOM 2297 O O . GLU A 1 283 ? -6.937 -12.740 -13.060 1.00 89.06 283 GLU A O 1
ATOM 2302 N N . ASP A 1 284 ? -5.304 -13.977 -13.979 1.00 90.75 284 ASP A N 1
ATOM 2303 C CA . ASP A 1 284 ? -4.878 -14.654 -12.748 1.00 90.75 284 ASP A CA 1
ATOM 2304 C C . ASP A 1 284 ? -3.970 -13.784 -11.857 1.00 90.75 284 ASP A C 1
ATOM 2306 O O . ASP A 1 284 ? -3.473 -14.250 -10.833 1.00 90.75 284 ASP A O 1
ATOM 2310 N N . ARG A 1 285 ? -3.761 -12.518 -12.243 1.00 91.31 285 ARG A N 1
ATOM 2311 C CA . ARG A 1 285 ? -2.944 -11.508 -11.554 1.00 91.31 285 ARG A CA 1
ATOM 2312 C C . ARG A 1 285 ? -1.446 -11.834 -11.519 1.00 91.31 285 ARG A C 1
ATOM 2314 O O . ARG A 1 285 ? -0.678 -11.189 -10.801 1.00 91.31 285 ARG A O 1
ATOM 2321 N N . SER A 1 286 ? -1.011 -12.776 -12.359 1.00 91.81 286 SER A N 1
ATOM 2322 C CA . SER A 1 286 ? 0.394 -12.950 -12.719 1.00 91.81 286 SER A CA 1
ATOM 2323 C C . SER A 1 286 ? 0.843 -11.890 -13.733 1.00 91.81 286 SER A C 1
ATOM 2325 O O . SER A 1 286 ? 0.031 -11.236 -14.395 1.00 91.81 286 SER A O 1
ATOM 2327 N N . LEU A 1 287 ? 2.158 -11.700 -13.857 1.00 90.25 287 LEU A N 1
ATOM 2328 C CA . LEU A 1 287 ? 2.746 -10.797 -14.842 1.00 90.25 287 LEU A CA 1
ATOM 2329 C C . LEU A 1 287 ? 3.427 -11.599 -15.950 1.00 90.25 287 LEU A C 1
ATOM 2331 O O . LEU A 1 287 ? 4.368 -12.356 -15.711 1.00 90.25 287 LEU A O 1
ATOM 2335 N N . ALA A 1 288 ? 2.981 -11.399 -17.186 1.00 89.38 288 ALA A N 1
ATOM 2336 C CA . ALA A 1 288 ? 3.599 -12.006 -18.357 1.00 89.38 288 ALA A CA 1
ATOM 2337 C C . ALA A 1 288 ? 4.570 -11.020 -19.012 1.00 89.38 288 ALA A C 1
ATOM 2339 O O . ALA A 1 288 ? 4.184 -9.907 -19.367 1.00 89.38 288 ALA A O 1
ATOM 2340 N N . ILE A 1 289 ? 5.826 -11.425 -19.217 1.00 87.06 289 ILE A N 1
ATOM 2341 C CA . ILE A 1 289 ? 6.778 -10.633 -20.006 1.00 87.06 289 ILE A CA 1
ATOM 2342 C C . ILE A 1 289 ? 6.414 -10.789 -21.479 1.00 87.06 289 ILE A C 1
ATOM 2344 O O . ILE A 1 289 ? 6.433 -11.896 -22.020 1.00 87.06 289 ILE A O 1
ATOM 2348 N N . LEU A 1 290 ? 6.120 -9.676 -22.144 1.00 84.06 290 LEU A N 1
ATOM 2349 C CA . LEU A 1 290 ? 5.972 -9.668 -23.590 1.00 84.06 290 LEU A CA 1
ATOM 2350 C C . LEU A 1 290 ? 7.371 -9.610 -24.212 1.00 84.06 290 LEU A C 1
ATOM 2352 O O . LEU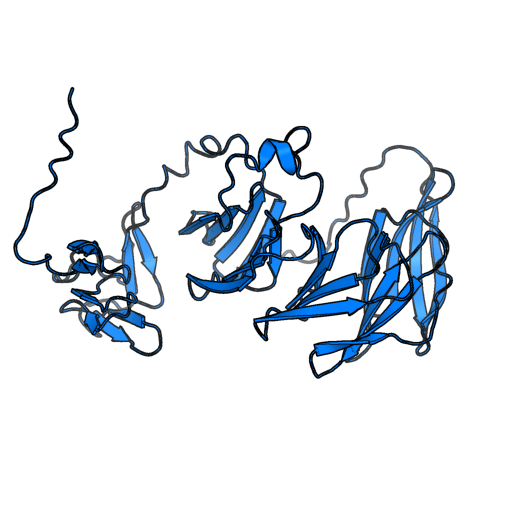 A 1 290 ? 8.173 -8.746 -23.857 1.00 84.06 290 LEU A O 1
ATOM 2356 N N . ASN A 1 291 ? 7.666 -10.502 -25.165 1.00 71.31 291 ASN A N 1
ATOM 2357 C CA . ASN A 1 291 ? 8.927 -10.523 -25.927 1.00 71.31 291 ASN A CA 1
ATOM 2358 C C . ASN A 1 291 ? 9.003 -9.360 -26.933 1.00 71.31 291 ASN A C 1
ATOM 2360 O O . ASN A 1 291 ? 9.188 -9.550 -28.136 1.00 71.31 291 ASN A O 1
ATOM 2364 N N . LYS A 1 292 ? 8.824 -8.138 -26.438 1.00 72.31 292 LYS A N 1
ATOM 2365 C CA . LYS A 1 292 ? 8.931 -6.900 -27.187 1.00 72.31 292 LYS A CA 1
ATOM 2366 C C . LYS A 1 292 ? 9.715 -5.903 -26.352 1.00 72.31 292 LYS A C 1
ATOM 2368 O O . LYS A 1 292 ? 9.283 -5.490 -25.280 1.00 72.31 292 LYS A O 1
ATOM 2373 N N . THR A 1 293 ? 10.871 -5.513 -26.867 1.00 66.94 293 THR A N 1
ATOM 2374 C CA . THR A 1 293 ? 11.636 -4.394 -26.332 1.00 66.94 293 THR A CA 1
ATOM 2375 C C . THR A 1 293 ? 11.165 -3.110 -26.997 1.00 66.94 293 THR A C 1
ATOM 2377 O O . THR A 1 293 ? 11.018 -3.029 -28.220 1.00 66.94 293 THR A O 1
ATOM 2380 N N . LEU A 1 294 ? 10.892 -2.099 -26.179 1.00 67.75 294 LEU A N 1
ATOM 2381 C CA . LEU A 1 294 ? 10.597 -0.758 -26.657 1.00 67.75 294 LEU A CA 1
ATOM 2382 C C . LEU A 1 294 ? 11.876 0.059 -26.620 1.00 67.75 294 LEU A C 1
ATOM 2384 O O . LEU A 1 294 ? 12.504 0.197 -25.571 1.00 67.75 294 LEU A O 1
ATOM 2388 N N . ASN A 1 295 ? 12.220 0.633 -27.769 1.00 62.06 295 ASN A N 1
ATOM 2389 C CA . ASN A 1 295 ? 13.287 1.614 -27.872 1.00 62.06 295 ASN A CA 1
ATOM 2390 C C . ASN A 1 295 ? 12.709 2.985 -27.491 1.00 62.06 295 ASN A C 1
ATOM 2392 O O . ASN A 1 295 ? 12.405 3.831 -28.333 1.00 62.06 295 ASN A O 1
ATOM 2396 N N . TYR A 1 296 ? 12.419 3.131 -26.201 1.00 59.91 296 TYR A N 1
ATOM 2397 C CA . TYR A 1 296 ? 11.857 4.339 -25.617 1.00 59.91 296 TYR A CA 1
ATOM 2398 C C . TYR A 1 296 ? 13.019 5.264 -25.253 1.00 59.91 296 TYR A C 1
ATOM 2400 O O . TYR A 1 296 ? 13.605 5.160 -24.178 1.00 59.91 296 TYR A O 1
ATOM 2408 N N . SER A 1 297 ? 13.420 6.124 -26.192 1.00 52.38 297 SER A N 1
ATOM 2409 C CA . SER A 1 297 ? 14.635 6.930 -26.052 1.00 52.38 297 SER A CA 1
ATOM 2410 C C . SER A 1 297 ? 14.548 7.927 -24.889 1.00 52.38 297 SER A C 1
ATOM 2412 O O . SER A 1 297 ? 13.816 8.913 -24.968 1.00 52.38 297 SER A O 1
ATOM 2414 N N . SER A 1 298 ? 15.318 7.652 -23.831 1.00 48.34 298 SER A N 1
ATOM 2415 C CA . SER A 1 298 ? 16.229 8.543 -23.088 1.00 48.34 298 SER A CA 1
ATOM 2416 C C . SER A 1 298 ? 15.842 10.008 -22.854 1.00 48.34 298 SER A C 1
ATOM 2418 O O . SER A 1 298 ? 16.703 10.889 -22.848 1.00 48.34 298 SER A O 1
ATOM 2420 N N . ILE A 1 299 ? 14.576 10.308 -22.624 1.00 51.78 299 ILE A N 1
ATOM 2421 C CA . ILE A 1 299 ? 14.234 11.540 -21.923 1.00 51.78 299 ILE A CA 1
ATOM 2422 C C . ILE A 1 299 ? 14.225 11.166 -20.453 1.00 51.78 299 ILE A C 1
ATOM 2424 O O . ILE A 1 299 ? 13.508 10.242 -20.063 1.00 51.78 299 ILE A O 1
ATOM 2428 N N . SER A 1 300 ? 14.999 11.886 -19.641 1.00 55.88 300 SER A N 1
ATOM 2429 C CA . SER A 1 300 ? 14.867 11.856 -18.186 1.00 55.88 300 SER A CA 1
ATOM 2430 C C . SER A 1 300 ? 13.439 12.277 -17.846 1.00 55.88 300 SER A C 1
ATOM 2432 O O . SER A 1 300 ? 13.077 13.454 -17.810 1.00 55.88 300 SER A O 1
ATOM 2434 N N . SER A 1 301 ? 12.570 11.279 -17.756 1.00 58.59 301 SER A N 1
ATOM 2435 C CA . SER A 1 301 ? 11.137 11.473 -17.709 1.00 58.59 301 SER A CA 1
ATOM 2436 C C . SER A 1 301 ? 10.771 11.864 -16.286 1.00 58.59 301 SER A C 1
ATOM 2438 O O . SER A 1 301 ? 10.589 11.016 -15.417 1.00 58.59 301 SER A O 1
ATOM 2440 N N . LEU A 1 302 ? 10.685 13.169 -16.047 1.00 62.59 302 LEU A N 1
ATOM 2441 C CA . LEU A 1 302 ? 10.294 13.730 -14.757 1.00 62.59 302 LEU A CA 1
ATOM 2442 C C . LEU A 1 302 ? 8.906 13.229 -14.357 1.00 62.59 302 LEU A C 1
ATOM 2444 O O . LEU A 1 302 ? 8.681 12.857 -13.212 1.00 62.59 302 LEU A O 1
ATOM 2448 N N . GLN A 1 303 ? 7.986 13.164 -15.320 1.00 70.06 303 GLN A N 1
ATOM 2449 C CA . GLN A 1 303 ? 6.625 12.709 -15.080 1.00 70.06 303 GLN A CA 1
ATOM 2450 C C . GLN A 1 303 ? 6.050 12.051 -16.332 1.00 70.06 303 GLN A C 1
ATOM 2452 O O . GLN A 1 303 ? 6.311 12.483 -17.453 1.00 70.06 303 GLN A O 1
ATOM 2457 N N . VAL A 1 304 ? 5.275 10.987 -16.141 1.00 72.88 304 VAL A N 1
ATOM 2458 C CA . VAL A 1 304 ? 4.489 10.357 -17.206 1.00 72.88 304 VAL A CA 1
ATOM 2459 C C . VAL A 1 304 ? 3.080 10.160 -16.669 1.00 72.88 304 VAL A C 1
ATOM 2461 O O . VAL A 1 304 ? 2.914 9.667 -15.557 1.00 72.88 304 VAL A O 1
ATOM 2464 N N . GLN A 1 305 ? 2.075 10.573 -17.434 1.00 74.94 305 GLN A N 1
ATOM 2465 C CA . GLN A 1 305 ? 0.672 10.374 -17.094 1.00 74.94 305 GLN A CA 1
ATOM 2466 C C . GLN A 1 305 ? -0.073 9.816 -18.301 1.00 74.94 305 GLN A C 1
ATOM 2468 O O . GLN A 1 305 ? -0.004 10.382 -19.391 1.00 74.94 305 GLN A O 1
ATOM 2473 N N . GLN A 1 306 ? -0.835 8.745 -18.101 1.00 73.81 306 GLN A N 1
ATOM 2474 C CA . GLN A 1 306 ? -1.735 8.248 -19.130 1.00 73.81 306 GLN A CA 1
ATOM 2475 C C . GLN A 1 306 ? -2.976 9.138 -19.266 1.00 73.81 306 GLN A C 1
ATOM 2477 O O . GLN A 1 306 ? -3.579 9.569 -18.280 1.00 73.81 306 GLN A O 1
ATOM 2482 N N . LYS A 1 307 ? -3.364 9.408 -20.513 1.00 78.94 307 LYS A N 1
ATOM 2483 C CA . LYS A 1 307 ? -4.614 10.055 -20.907 1.00 78.94 307 LYS A CA 1
ATOM 2484 C C . LYS A 1 307 ? -5.259 9.222 -22.006 1.00 78.94 307 LYS A C 1
ATOM 2486 O O . LYS A 1 307 ? -4.827 9.274 -23.151 1.00 78.94 307 LYS A O 1
ATOM 2491 N N . GLN A 1 308 ? -6.315 8.491 -21.655 1.00 76.38 308 GLN A N 1
ATOM 2492 C CA . GLN A 1 308 ? -7.036 7.627 -22.594 1.00 76.38 308 GLN A CA 1
ATOM 2493 C C . GLN A 1 308 ? -6.067 6.675 -23.323 1.00 76.38 308 GLN A C 1
ATOM 2495 O O . GLN A 1 308 ? -5.458 5.817 -22.687 1.00 76.38 308 GLN A O 1
ATOM 2500 N N . ASP A 1 309 ? -5.898 6.839 -24.633 1.00 75.44 309 ASP A N 1
ATOM 2501 C CA . ASP A 1 309 ? -5.100 5.988 -25.515 1.00 75.44 309 ASP A CA 1
ATOM 2502 C C . ASP A 1 309 ? -3.658 6.484 -25.745 1.00 75.44 309 ASP A C 1
ATOM 2504 O O . ASP A 1 309 ? -2.929 5.907 -26.555 1.00 75.44 309 ASP A O 1
ATOM 2508 N N . PHE A 1 310 ? -3.222 7.534 -25.044 1.00 76.00 310 PHE A N 1
ATOM 2509 C CA . PHE A 1 310 ? -1.864 8.067 -25.145 1.00 76.00 310 PHE A CA 1
ATOM 2510 C C . PHE A 1 310 ? -1.261 8.404 -23.776 1.00 76.00 310 PHE A C 1
ATOM 2512 O O . PHE A 1 310 ? -1.955 8.565 -22.774 1.00 76.00 310 PHE A O 1
ATOM 2519 N N . LEU A 1 311 ? 0.060 8.538 -23.731 1.00 77.88 311 LEU A N 1
ATOM 2520 C CA . LEU A 1 311 ? 0.790 9.069 -22.587 1.00 77.88 311 LEU A CA 1
ATOM 2521 C C . LEU A 1 311 ? 1.173 10.523 -22.841 1.00 77.88 311 LEU A C 1
ATOM 2523 O O . LEU A 1 311 ? 1.553 10.903 -23.949 1.00 77.88 311 LEU A O 1
ATOM 2527 N N . ILE A 1 312 ? 1.119 11.326 -21.787 1.00 78.94 312 ILE A N 1
ATOM 2528 C CA . ILE A 1 312 ? 1.799 12.611 -21.718 1.00 78.94 312 ILE A CA 1
ATOM 2529 C C . ILE A 1 312 ? 3.070 12.389 -20.915 1.00 78.94 312 ILE A C 1
ATOM 2531 O O . ILE A 1 312 ? 3.014 12.012 -19.744 1.00 78.94 312 ILE A O 1
ATOM 2535 N N . GLN A 1 313 ? 4.210 12.635 -21.544 1.00 77.25 313 GLN A N 1
ATOM 2536 C CA . GLN A 1 313 ? 5.504 12.627 -20.889 1.00 77.25 313 GLN A CA 1
ATOM 2537 C C . GLN A 1 313 ? 6.026 14.051 -20.764 1.00 77.25 313 GLN A C 1
ATOM 2539 O O . GLN A 1 313 ? 6.047 14.807 -21.733 1.00 77.25 313 GLN A O 1
ATOM 2544 N N . ILE A 1 314 ? 6.514 14.376 -19.574 1.00 75.81 314 ILE A N 1
ATOM 2545 C CA . ILE A 1 314 ? 7.309 15.566 -19.311 1.00 75.81 314 ILE A CA 1
ATOM 2546 C C . ILE A 1 314 ? 8.710 15.093 -18.964 1.00 75.81 314 ILE A C 1
ATOM 2548 O O . ILE A 1 314 ? 8.897 14.225 -18.106 1.00 75.81 314 ILE A O 1
ATOM 2552 N N . GLY A 1 315 ? 9.710 15.666 -19.611 1.00 74.12 315 GLY A N 1
ATOM 2553 C CA . GLY A 1 315 ? 11.085 15.409 -19.229 1.00 74.12 315 GLY A CA 1
ATOM 2554 C C . GLY A 1 315 ? 12.045 16.419 -19.809 1.00 74.12 315 GLY A C 1
ATOM 2555 O O . GLY A 1 315 ? 11.623 17.477 -20.276 1.00 74.12 315 GLY A O 1
ATOM 2556 N N . GLN A 1 316 ? 13.334 16.112 -19.730 1.00 67.38 316 GLN A N 1
ATOM 2557 C CA . GLN A 1 316 ? 14.379 17.044 -20.120 1.00 67.38 316 GLN A CA 1
ATOM 2558 C C . GLN A 1 316 ? 15.211 16.480 -21.272 1.00 67.38 316 GLN A C 1
ATOM 2560 O O . GLN A 1 316 ? 15.703 15.355 -21.200 1.00 67.38 316 GLN A O 1
ATOM 2565 N N . ILE A 1 317 ? 15.394 17.277 -22.325 1.00 67.06 317 ILE A N 1
ATOM 2566 C CA . ILE A 1 317 ? 16.331 16.990 -23.415 1.00 67.06 317 ILE A CA 1
ATOM 2567 C C . ILE A 1 317 ? 17.320 18.148 -23.489 1.00 67.06 317 ILE A C 1
ATOM 2569 O O . ILE A 1 317 ? 16.921 19.300 -23.635 1.00 67.06 317 ILE A O 1
ATOM 2573 N N . HIS A 1 318 ? 18.616 17.853 -23.357 1.00 68.50 318 HIS A N 1
ATOM 2574 C CA . HIS A 1 318 ? 19.693 18.855 -23.399 1.00 68.50 318 HIS A CA 1
ATOM 2575 C C . HIS A 1 318 ? 19.473 20.060 -22.464 1.00 68.50 318 HIS A C 1
ATOM 2577 O O . HIS A 1 318 ? 19.803 21.193 -22.799 1.00 68.50 318 HIS A O 1
ATOM 2583 N N . GLY A 1 319 ? 18.894 19.827 -21.283 1.00 66.12 319 GLY A N 1
ATOM 2584 C CA . GLY A 1 319 ? 18.630 20.885 -20.306 1.00 66.12 319 GLY A CA 1
ATOM 2585 C C . GLY A 1 319 ? 17.290 21.614 -20.481 1.00 66.12 319 GLY A C 1
ATOM 2586 O O . GLY A 1 319 ? 16.888 22.337 -19.571 1.00 66.12 319 GLY A O 1
ATOM 2587 N N . LEU A 1 320 ? 16.558 21.389 -21.574 1.00 66.06 320 LEU A N 1
ATOM 2588 C CA . LEU A 1 320 ? 15.255 22.006 -21.829 1.00 66.06 320 LEU A CA 1
ATOM 2589 C C . LEU A 1 320 ? 14.113 21.070 -21.443 1.00 66.06 320 LEU A C 1
ATOM 2591 O O . LEU A 1 320 ? 14.151 19.879 -21.752 1.00 66.06 320 LEU A O 1
ATOM 2595 N N . ALA A 1 321 ? 13.093 21.617 -20.780 1.00 71.56 321 ALA A N 1
ATOM 2596 C CA . ALA A 1 321 ? 11.874 20.876 -20.495 1.00 71.56 321 ALA A CA 1
ATOM 2597 C C . ALA A 1 321 ? 11.072 20.685 -21.790 1.00 71.56 321 ALA A C 1
ATOM 2599 O O . ALA A 1 321 ? 10.850 21.629 -22.552 1.00 71.56 321 ALA A O 1
ATOM 2600 N N . GLN A 1 322 ? 10.626 19.458 -22.029 1.00 73.31 322 GLN A N 1
ATOM 2601 C CA . GLN A 1 322 ? 9.826 19.092 -23.185 1.00 73.31 322 GLN A CA 1
ATOM 2602 C C . GLN A 1 322 ? 8.587 18.322 -22.743 1.00 73.31 322 GLN A C 1
ATOM 2604 O O . GLN A 1 322 ? 8.660 17.453 -21.869 1.00 73.31 322 GLN A O 1
ATOM 2609 N N . VAL A 1 323 ? 7.463 18.624 -23.395 1.00 78.12 323 VAL A N 1
ATOM 2610 C CA . VAL A 1 323 ? 6.226 17.852 -23.280 1.00 78.12 323 VAL A CA 1
ATOM 2611 C C . VAL A 1 323 ? 6.023 17.047 -24.558 1.00 78.12 323 VAL A C 1
ATOM 2613 O O . VAL A 1 323 ? 6.020 17.588 -25.669 1.00 78.12 323 VAL A O 1
ATOM 2616 N N . GLN A 1 324 ? 5.845 15.741 -24.398 1.00 76.94 324 GLN A N 1
ATOM 2617 C CA . GLN A 1 324 ? 5.612 14.810 -25.489 1.00 76.94 324 GLN A CA 1
ATOM 2618 C C . GLN A 1 324 ? 4.287 14.086 -25.306 1.00 76.94 324 GLN A C 1
ATOM 2620 O O . GLN A 1 324 ? 3.949 13.632 -24.213 1.00 76.94 324 GLN A O 1
ATOM 2625 N N . LYS A 1 325 ? 3.557 13.955 -26.410 1.00 81.31 325 LYS A N 1
ATOM 2626 C CA . LYS A 1 325 ? 2.446 13.024 -26.538 1.00 81.31 325 LYS A CA 1
ATOM 2627 C C . LYS A 1 325 ? 2.992 11.740 -27.147 1.00 81.31 325 LYS A C 1
ATOM 2629 O O . LYS A 1 325 ? 3.615 11.778 -28.206 1.00 81.31 325 LYS A O 1
ATOM 2634 N N . ILE A 1 326 ? 2.741 10.616 -26.497 1.00 77.62 326 ILE A N 1
ATOM 2635 C CA . ILE A 1 326 ? 3.226 9.309 -26.930 1.00 77.62 326 ILE A CA 1
ATOM 2636 C C . ILE A 1 326 ? 2.027 8.416 -27.139 1.00 77.62 326 ILE A C 1
ATOM 2638 O O . ILE A 1 326 ? 1.277 8.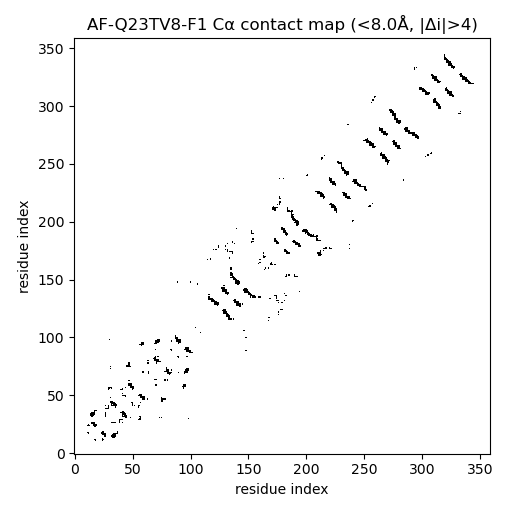143 -26.205 1.00 77.62 326 ILE A O 1
ATOM 2642 N N . GLN A 1 327 ? 1.842 7.970 -28.369 1.00 78.88 327 GLN A N 1
ATOM 2643 C CA . GLN A 1 327 ? 0.756 7.079 -28.727 1.00 78.88 327 GLN A CA 1
ATOM 2644 C C . GLN A 1 327 ? 1.325 5.707 -29.069 1.00 78.88 327 GLN A C 1
ATOM 2646 O O . GLN A 1 327 ? 2.347 5.596 -29.748 1.00 78.88 327 GLN A O 1
ATOM 2651 N N . PHE A 1 328 ? 0.657 4.669 -28.576 1.00 74.44 328 PHE A N 1
ATOM 2652 C CA . PHE A 1 328 ? 1.011 3.283 -28.853 1.00 74.44 328 PHE A CA 1
ATOM 2653 C C . PHE A 1 328 ? -0.027 2.691 -29.793 1.00 74.44 328 PHE A C 1
ATOM 2655 O O . PHE A 1 328 ? -1.225 2.680 -29.480 1.00 74.44 328 PHE A O 1
ATOM 2662 N N . ASP A 1 329 ? 0.418 2.140 -30.918 1.00 71.81 329 ASP A N 1
ATOM 2663 C CA . ASP A 1 329 ? -0.457 1.305 -31.739 1.00 71.81 329 ASP A CA 1
ATOM 2664 C C . ASP A 1 329 ? -0.760 -0.040 -31.050 1.00 71.81 329 ASP A C 1
ATOM 2666 O O . ASP A 1 329 ? -0.342 -0.297 -29.916 1.00 71.81 329 ASP A O 1
ATOM 2670 N N . ASN A 1 330 ? -1.598 -0.876 -31.666 1.00 68.12 330 ASN A N 1
ATOM 2671 C CA . ASN A 1 330 ? -2.029 -2.150 -31.069 1.00 68.12 330 ASN A CA 1
ATOM 2672 C C . ASN A 1 330 ? -0.885 -3.133 -30.817 1.00 68.12 330 ASN A C 1
ATOM 2674 O O . ASN A 1 330 ? -1.040 -4.001 -29.964 1.00 68.12 330 ASN A O 1
ATOM 2678 N N . ASP A 1 331 ? 0.247 -2.946 -31.485 1.00 66.31 331 ASP A N 1
ATOM 2679 C CA . ASP A 1 331 ? 1.421 -3.776 -31.303 1.00 66.31 331 ASP A CA 1
ATOM 2680 C C . ASP A 1 331 ? 2.408 -3.140 -30.321 1.00 66.31 331 ASP A C 1
ATOM 2682 O O . ASP A 1 331 ? 3.433 -3.747 -30.059 1.00 66.31 331 ASP A O 1
ATOM 2686 N N . PHE A 1 332 ? 2.133 -1.963 -29.747 1.00 68.00 332 PHE A N 1
ATOM 2687 C CA . PHE A 1 332 ? 3.072 -1.133 -28.976 1.00 68.00 332 PHE A CA 1
ATOM 2688 C C . PHE A 1 332 ? 4.173 -0.473 -29.812 1.00 68.00 332 PHE A C 1
ATOM 2690 O O . PHE A 1 332 ? 5.224 -0.122 -29.284 1.00 68.00 332 PHE A O 1
ATOM 2697 N N . ASN A 1 333 ? 3.981 -0.265 -31.113 1.00 66.38 333 ASN A N 1
ATOM 2698 C CA . ASN A 1 333 ? 4.871 0.635 -31.842 1.00 66.38 333 ASN A CA 1
ATOM 2699 C C . ASN A 1 333 ? 4.624 2.078 -31.394 1.00 66.38 333 ASN A C 1
ATOM 2701 O O . ASN A 1 333 ? 3.487 2.517 -31.200 1.00 66.38 333 ASN A O 1
ATOM 2705 N N . LEU A 1 334 ? 5.729 2.790 -31.203 1.00 69.81 334 LEU A N 1
ATOM 2706 C CA . LEU A 1 334 ? 5.768 4.100 -30.580 1.00 69.81 334 LEU A CA 1
ATOM 2707 C C . LEU A 1 334 ? 5.614 5.200 -31.634 1.00 69.81 334 LEU A C 1
ATOM 2709 O O . LEU A 1 334 ? 6.420 5.295 -32.559 1.00 69.81 334 LEU A O 1
ATOM 2713 N N . GLN A 1 335 ? 4.628 6.074 -31.457 1.00 68.31 335 GLN A N 1
ATOM 2714 C CA . GLN A 1 335 ? 4.547 7.347 -32.166 1.00 68.31 335 GLN A CA 1
ATOM 2715 C C . GLN A 1 335 ? 4.723 8.484 -31.163 1.00 68.31 335 GLN A C 1
ATOM 2717 O O . GLN A 1 335 ? 3.862 8.717 -30.314 1.00 68.31 335 GLN A O 1
ATOM 2722 N N . ILE A 1 336 ? 5.854 9.187 -31.253 1.00 69.56 336 ILE A N 1
ATOM 2723 C CA . ILE A 1 336 ? 6.132 10.369 -30.432 1.00 69.56 336 ILE A CA 1
ATOM 2724 C C . ILE A 1 336 ? 5.754 11.611 -31.231 1.00 69.56 336 ILE A C 1
ATOM 2726 O O . ILE A 1 336 ? 6.318 11.878 -32.292 1.00 69.56 336 ILE A O 1
ATOM 2730 N N . GLN A 1 337 ? 4.856 12.415 -30.675 1.00 69.25 337 GLN A N 1
ATOM 2731 C CA . GLN A 1 337 ? 4.585 13.764 -31.139 1.00 69.25 337 GLN A CA 1
ATOM 2732 C C . GLN A 1 337 ? 5.083 14.755 -30.084 1.00 69.25 337 GLN A C 1
ATOM 2734 O O . GLN A 1 337 ? 4.571 14.816 -28.965 1.00 69.25 337 GLN A O 1
ATOM 2739 N N . SER A 1 338 ? 6.103 15.539 -30.435 1.00 62.53 338 SER A N 1
ATOM 2740 C CA . SER A 1 338 ? 6.561 16.646 -29.588 1.00 62.53 338 SER A CA 1
ATOM 2741 C C . SER A 1 338 ? 5.511 17.752 -29.609 1.00 62.53 338 SER A C 1
ATOM 2743 O O . SER A 1 338 ? 5.151 18.224 -30.687 1.00 62.53 338 SER A O 1
ATOM 2745 N N . VAL A 1 339 ? 5.004 18.133 -28.436 1.00 60.12 339 VAL A N 1
ATOM 2746 C CA . VAL A 1 339 ? 3.935 19.136 -28.325 1.00 60.12 339 VAL A CA 1
ATOM 2747 C C . VAL A 1 339 ? 4.530 20.527 -28.129 1.00 60.12 339 VAL A C 1
ATOM 2749 O O . VAL A 1 339 ? 4.083 21.467 -28.777 1.00 60.12 339 VAL A O 1
ATOM 2752 N N . GLU A 1 340 ? 5.564 20.663 -27.291 1.00 62.22 340 GLU A N 1
ATOM 2753 C CA . GLU A 1 340 ? 6.156 21.970 -26.986 1.00 62.22 340 GLU A CA 1
ATOM 2754 C C . GLU A 1 340 ? 7.587 21.843 -26.429 1.00 62.22 340 GLU A C 1
ATOM 2756 O O . GLU A 1 340 ? 7.882 20.930 -25.649 1.00 62.22 340 GLU A O 1
ATOM 2761 N N . LEU A 1 341 ? 8.473 22.764 -26.828 1.00 55.69 341 LEU A N 1
ATOM 2762 C CA . LEU A 1 341 ? 9.794 22.977 -26.227 1.00 55.69 341 LEU A CA 1
ATOM 2763 C C . LEU A 1 341 ? 9.708 24.216 -25.335 1.00 55.69 341 LEU A C 1
ATOM 2765 O O . LEU A 1 341 ? 9.538 25.329 -25.835 1.00 55.69 341 LEU A O 1
ATOM 2769 N N . LEU A 1 342 ? 9.818 24.032 -24.021 1.00 57.44 342 LEU A N 1
ATOM 2770 C CA . LEU A 1 342 ? 9.758 25.139 -23.072 1.00 57.44 342 LEU A CA 1
ATOM 2771 C C . LEU A 1 342 ? 11.159 25.749 -22.941 1.00 57.44 342 LEU A C 1
ATOM 2773 O O . LEU A 1 342 ? 12.043 25.195 -22.284 1.00 57.44 342 LEU A O 1
ATOM 2777 N N . ASN A 1 343 ? 11.373 26.895 -23.594 1.00 42.25 343 ASN A N 1
ATOM 2778 C CA . ASN A 1 343 ? 12.610 27.660 -23.458 1.00 42.25 343 ASN A CA 1
ATOM 2779 C C . ASN A 1 343 ? 12.648 28.383 -22.097 1.00 42.25 343 ASN A C 1
ATOM 2781 O O . ASN A 1 343 ? 11.805 29.228 -21.812 1.00 42.25 343 ASN A O 1
ATOM 2785 N N . ASN A 1 344 ? 13.704 28.093 -21.332 1.00 42.12 344 ASN A N 1
ATOM 2786 C CA . ASN A 1 344 ? 14.170 28.703 -20.078 1.00 42.12 344 ASN A CA 1
ATOM 2787 C C . ASN A 1 344 ? 13.586 28.233 -18.725 1.00 42.12 344 ASN A C 1
ATOM 2789 O O . ASN A 1 344 ? 12.420 28.410 -18.382 1.00 42.12 344 ASN A O 1
ATOM 2793 N N . SER A 1 345 ? 14.531 27.697 -17.942 1.00 41.16 345 SER A N 1
ATOM 2794 C CA . SER A 1 345 ? 14.837 27.919 -16.522 1.00 41.16 345 SER A CA 1
ATOM 2795 C C . SER A 1 345 ? 13.668 28.225 -15.574 1.00 41.16 345 SER A C 1
ATOM 2797 O O . SER A 1 345 ? 13.209 29.358 -15.478 1.00 41.16 345 SER A O 1
ATOM 2799 N N . TYR A 1 346 ? 13.298 27.234 -14.757 1.00 36.75 346 TYR A N 1
ATOM 2800 C CA . TYR A 1 346 ? 12.510 27.389 -13.519 1.00 36.75 346 TYR A CA 1
ATOM 2801 C C . TYR A 1 346 ? 11.027 27.782 -13.638 1.00 36.75 346 TYR A C 1
ATOM 2803 O O . TYR A 1 346 ? 10.468 28.370 -12.710 1.00 36.75 346 TYR A O 1
ATOM 2811 N N . SER A 1 347 ? 10.324 27.397 -14.700 1.00 33.22 347 SER A N 1
ATOM 2812 C CA . SER A 1 347 ? 8.859 27.474 -14.693 1.00 33.22 347 SER A CA 1
ATOM 2813 C C . SER A 1 347 ? 8.255 26.280 -13.932 1.00 33.22 347 SER A C 1
ATOM 2815 O O . SER A 1 347 ? 8.326 25.132 -14.365 1.00 33.22 347 SER A O 1
ATOM 2817 N N . ARG A 1 348 ? 7.644 26.544 -12.765 1.00 34.16 348 ARG A N 1
ATOM 2818 C CA . ARG A 1 348 ? 6.702 25.609 -12.123 1.00 34.16 348 ARG A CA 1
ATOM 2819 C C . ARG A 1 348 ? 5.550 25.364 -13.098 1.00 34.16 348 ARG A C 1
ATOM 2821 O O . ARG A 1 348 ? 4.748 26.264 -13.335 1.00 34.16 348 ARG A O 1
ATOM 2828 N N . ILE A 1 349 ? 5.457 24.154 -13.638 1.00 38.72 349 ILE A N 1
ATOM 2829 C CA . ILE A 1 349 ? 4.311 23.732 -14.445 1.00 38.72 349 ILE A CA 1
ATOM 2830 C C . ILE A 1 349 ? 3.169 23.404 -13.473 1.00 38.72 349 ILE A C 1
ATOM 2832 O O . ILE A 1 349 ? 3.151 22.343 -12.855 1.00 38.72 349 ILE A O 1
ATOM 2836 N N . VAL A 1 350 ? 2.239 24.344 -13.288 1.00 27.89 350 VAL A N 1
ATOM 2837 C CA . VAL A 1 350 ? 0.994 24.134 -12.532 1.00 27.89 350 VAL A CA 1
ATOM 2838 C C . VAL A 1 350 ? -0.118 23.843 -13.533 1.00 27.89 350 VAL A C 1
ATOM 2840 O O . VAL A 1 350 ? -0.521 24.729 -14.287 1.00 27.89 350 VAL A O 1
ATOM 2843 N N . TYR A 1 351 ? -0.633 22.613 -13.544 1.00 36.28 351 TYR A N 1
ATOM 2844 C CA . TYR A 1 351 ? -1.854 22.295 -14.282 1.00 36.28 351 TYR A CA 1
ATOM 2845 C C . TYR A 1 351 ? -3.077 22.645 -13.431 1.00 36.28 351 TYR A C 1
ATOM 2847 O O . TYR A 1 351 ? -3.305 22.049 -12.381 1.00 36.28 351 TYR A O 1
ATOM 2855 N N . TYR A 1 352 ? -3.905 23.568 -13.921 1.00 25.66 352 TYR A N 1
ATOM 2856 C CA . TYR A 1 352 ? -5.290 23.679 -13.476 1.00 25.66 352 TYR A CA 1
ATOM 2857 C C . TYR A 1 352 ? -6.113 22.614 -14.204 1.00 25.66 352 TYR A C 1
ATOM 2859 O O . TYR A 1 352 ? -6.327 22.700 -15.414 1.00 25.66 352 TYR A O 1
ATOM 2867 N N . SER A 1 353 ? -6.596 21.614 -13.464 1.00 26.47 353 SER A N 1
ATOM 2868 C CA . SER A 1 353 ? -7.717 20.787 -13.912 1.00 26.47 353 SER A CA 1
ATOM 2869 C C . SER A 1 353 ? -8.948 21.685 -14.015 1.00 26.47 353 SER A C 1
ATOM 2871 O O . SER A 1 353 ? -9.584 22.021 -13.016 1.00 26.47 353 SER A O 1
ATOM 2873 N N . LYS A 1 354 ? -9.277 22.132 -15.225 1.00 27.34 354 LYS A N 1
ATOM 2874 C CA . LYS A 1 354 ? -10.533 22.833 -15.478 1.00 27.34 354 LYS A CA 1
ATOM 2875 C C . LYS A 1 354 ? -11.623 21.782 -15.672 1.00 27.34 354 LYS A C 1
ATOM 2877 O O . LYS A 1 354 ? -11.853 21.376 -16.799 1.00 27.34 354 LYS A O 1
ATOM 2882 N N . ASN A 1 355 ? -12.181 21.310 -14.557 1.00 30.64 355 ASN A N 1
ATOM 2883 C CA . ASN A 1 355 ? -13.478 20.636 -14.364 1.00 30.64 355 ASN A CA 1
ATOM 2884 C C . ASN A 1 355 ? -13.540 20.330 -12.851 1.00 30.64 355 ASN A C 1
ATOM 2886 O O . ASN A 1 355 ? -12.879 19.410 -12.388 1.00 30.64 355 ASN A O 1
ATOM 2890 N N . SER A 1 356 ? -14.200 21.091 -11.978 1.00 29.30 356 SER A N 1
ATOM 2891 C CA . SER A 1 356 ? -15.658 21.170 -11.858 1.00 29.30 356 SER A CA 1
ATOM 2892 C C . SER A 1 356 ? -15.997 22.237 -10.805 1.00 29.30 356 SER A C 1
ATOM 2894 O O . SER A 1 356 ? -15.686 22.051 -9.634 1.00 29.30 356 SER A O 1
ATOM 2896 N N . TYR A 1 357 ? -16.643 23.334 -11.193 1.00 24.33 357 TYR A N 1
ATOM 2897 C CA . TYR A 1 357 ? -17.471 24.113 -10.268 1.00 24.33 357 TYR A CA 1
ATOM 2898 C C . TYR A 1 357 ? -18.923 23.826 -10.655 1.00 24.33 357 TYR A C 1
ATOM 2900 O O . TYR A 1 357 ? -19.307 24.171 -11.778 1.00 24.33 357 TYR A O 1
ATOM 2908 N N . PRO A 1 358 ? -19.744 23.198 -9.798 1.00 32.06 358 PRO A N 1
ATOM 2909 C CA . PRO A 1 358 ? -21.167 23.463 -9.846 1.00 32.06 358 PRO A CA 1
ATOM 2910 C C . PRO A 1 358 ? -21.407 24.880 -9.303 1.00 32.06 358 PRO A C 1
ATOM 2912 O O . PRO A 1 358 ? -20.648 25.370 -8.466 1.00 32.06 358 PRO A O 1
ATOM 2915 N N . LYS A 1 359 ? -22.417 25.548 -9.860 1.00 32.22 359 LYS A N 1
ATOM 2916 C CA . LYS A 1 359 ? -22.896 26.857 -9.401 1.00 32.22 359 LYS A CA 1
ATOM 2917 C C . LYS A 1 359 ? -23.272 26.858 -7.927 1.00 32.22 359 LYS A C 1
ATOM 2919 O O . LYS A 1 359 ? -23.810 25.820 -7.481 1.00 32.22 359 LYS A O 1
#

Mean predicted aligned error: 16.9 Å